Protein AF-A0A965V990-F1 (afdb_monomer_lite)

Sequence (200 aa):
MGSNRKLILIVGLGSALLGVVATLVFQDGSQKTNQAKSLQRKNDSWAPPKPMWVKTPDSTANKQEVASGERRSERDVGNSPKPTLENPPAVTQVRDETAQNPHTTAQALLAFAEEMSIQMQGAFSDRETRYTVSRQLIACARDGQAKGSAQAARALCLFNLERLKERFPDELSPSYQSLLAELPEDLIFVAGVTKPNVEK

Radius of gyration: 29.29 Å; chains: 1; bounding box: 74×86×50 Å

Secondary structure (DSSP, 8-state):
----------------------------------------------PPPP-----PPP---------------------PPPP-SSSPPPHHHHHHHHHH-TTS--HHHHHHHHHHHHHHHHHHH-HHHHHHHHHHHHHHHH-TT--THHHHHHHHHHHHHHHHHHHSHHHHHHHHHHHHHHS-HHHHHHTTPPPP----

Structure (mmCIF, N/CA/C/O backbone):
data_AF-A0A965V990-F1
#
_entry.id   AF-A0A965V990-F1
#
loop_
_atom_site.group_PDB
_atom_site.id
_atom_site.type_symbol
_atom_site.label_atom_id
_atom_site.label_alt_id
_atom_site.label_comp_id
_atom_site.label_asym_id
_atom_site.label_entity_id
_atom_site.label_seq_id
_atom_site.pdbx_PDB_ins_code
_atom_site.Cartn_x
_atom_site.Cartn_y
_atom_site.Cartn_z
_atom_site.occupancy
_atom_site.B_iso_or_equiv
_atom_site.auth_seq_id
_atom_site.auth_comp_id
_atom_site.auth_asym_id
_atom_site.auth_atom_id
_atom_site.pdbx_PDB_model_num
ATOM 1 N N . MET A 1 1 ? 1.551 -51.544 1.544 1.00 40.75 1 MET A N 1
ATOM 2 C CA . MET A 1 1 ? 2.814 -51.480 0.769 1.00 40.75 1 MET A CA 1
ATOM 3 C C . MET A 1 1 ? 3.134 -50.011 0.523 1.00 40.75 1 MET A C 1
ATOM 5 O O . MET A 1 1 ? 2.267 -49.343 -0.003 1.00 40.75 1 MET A O 1
ATOM 9 N N . GLY A 1 2 ? 4.241 -49.380 0.903 1.00 48.22 2 GLY A N 1
ATOM 10 C CA . GLY A 1 2 ? 5.320 -49.651 1.851 1.00 48.22 2 GLY A CA 1
ATOM 11 C C . GLY A 1 2 ? 5.793 -48.274 2.360 1.00 48.22 2 GLY A C 1
ATOM 12 O O . GLY A 1 2 ? 5.903 -47.334 1.576 1.00 48.22 2 GLY A O 1
ATOM 13 N N . SER A 1 3 ? 5.962 -48.117 3.675 1.00 47.16 3 SER A N 1
ATOM 14 C CA . SER A 1 3 ? 6.250 -46.826 4.317 1.00 47.16 3 SER A CA 1
ATOM 15 C C . SER A 1 3 ? 7.760 -46.619 4.433 1.00 47.16 3 SER A C 1
ATOM 17 O O . SER A 1 3 ? 8.401 -47.227 5.286 1.00 47.16 3 SER A O 1
ATOM 19 N N . ASN A 1 4 ? 8.320 -45.729 3.615 1.00 51.72 4 ASN A N 1
ATOM 20 C CA . ASN A 1 4 ? 9.716 -45.302 3.714 1.00 51.72 4 ASN A CA 1
ATOM 21 C C . ASN A 1 4 ? 9.902 -44.375 4.924 1.00 51.72 4 ASN A C 1
ATOM 23 O O . ASN A 1 4 ? 9.627 -43.179 4.853 1.00 51.72 4 ASN A O 1
ATOM 27 N N . ARG A 1 5 ? 10.360 -44.927 6.051 1.00 61.81 5 ARG A N 1
ATOM 28 C CA . ARG A 1 5 ? 10.791 -44.151 7.221 1.00 61.81 5 ARG A CA 1
ATOM 29 C C . ARG A 1 5 ? 12.283 -43.854 7.080 1.00 61.81 5 ARG A C 1
ATOM 31 O O . ARG A 1 5 ? 13.095 -44.773 7.085 1.00 61.81 5 ARG A O 1
ATOM 38 N N . LYS A 1 6 ? 12.642 -42.577 6.926 1.00 60.28 6 LYS A N 1
ATOM 39 C CA . LYS A 1 6 ? 14.040 -42.124 6.946 1.00 60.28 6 LYS A CA 1
ATOM 40 C C . LYS A 1 6 ? 14.519 -42.050 8.397 1.00 60.28 6 LYS A C 1
ATOM 42 O O . LYS A 1 6 ? 13.977 -41.284 9.186 1.00 60.28 6 LYS A O 1
ATOM 47 N N . LEU A 1 7 ? 15.521 -42.861 8.722 1.00 56.50 7 LEU A N 1
ATOM 48 C CA . LEU A 1 7 ? 16.277 -42.815 9.970 1.00 56.50 7 LEU A CA 1
ATOM 49 C C . LEU A 1 7 ? 17.410 -41.792 9.783 1.00 56.50 7 LEU A C 1
ATOM 51 O O . LEU A 1 7 ? 18.239 -41.968 8.892 1.00 56.50 7 LEU A O 1
ATOM 55 N N . ILE A 1 8 ? 17.439 -40.717 10.570 1.00 59.88 8 ILE A N 1
ATOM 56 C CA . ILE A 1 8 ? 18.576 -39.784 10.602 1.00 59.88 8 ILE A CA 1
ATOM 57 C C . ILE A 1 8 ? 19.394 -40.123 11.847 1.00 59.88 8 ILE A C 1
ATOM 59 O O . ILE A 1 8 ? 18.906 -40.007 12.968 1.00 59.88 8 ILE A O 1
ATOM 63 N N . LEU A 1 9 ? 20.622 -40.588 11.628 1.00 51.69 9 LEU A N 1
ATOM 64 C CA . LEU A 1 9 ? 21.581 -40.976 12.656 1.00 51.69 9 LEU A CA 1
ATOM 65 C C . LEU A 1 9 ? 22.576 -39.819 12.803 1.00 51.69 9 LEU A C 1
ATOM 67 O O . LEU A 1 9 ? 23.387 -39.582 11.911 1.00 51.69 9 LEU A O 1
ATOM 71 N N . ILE A 1 10 ? 22.477 -39.058 13.893 1.00 58.34 10 ILE A N 1
ATOM 72 C CA . ILE A 1 10 ? 23.446 -38.006 14.217 1.00 58.34 10 ILE A CA 1
ATOM 73 C C . ILE A 1 10 ? 24.518 -38.644 15.101 1.00 58.34 10 ILE A C 1
ATOM 75 O O . ILE A 1 10 ? 24.279 -38.916 16.275 1.00 58.34 10 ILE A O 1
ATOM 79 N N . VAL A 1 11 ? 25.690 -38.915 14.525 1.00 54.44 11 VAL A N 1
ATOM 80 C CA . VAL A 1 11 ? 26.888 -39.325 15.269 1.00 54.44 11 VAL A CA 1
ATOM 81 C C . VAL A 1 11 ? 27.681 -38.066 15.598 1.00 54.44 11 VAL A C 1
ATOM 83 O O . VAL A 1 11 ? 28.221 -37.413 14.708 1.00 54.44 11 VAL A O 1
ATOM 86 N N . GLY A 1 12 ? 27.718 -37.714 16.881 1.00 45.56 12 GLY A N 1
ATOM 87 C CA . GLY A 1 12 ? 28.602 -36.680 17.406 1.00 45.56 12 GLY A CA 1
ATOM 88 C C . GLY A 1 12 ? 30.021 -37.214 17.612 1.00 45.56 12 GLY A C 1
ATOM 89 O O . GLY A 1 12 ? 30.208 -38.319 18.116 1.00 45.56 12 GLY A O 1
ATOM 90 N N . LEU A 1 13 ? 31.016 -36.403 17.258 1.00 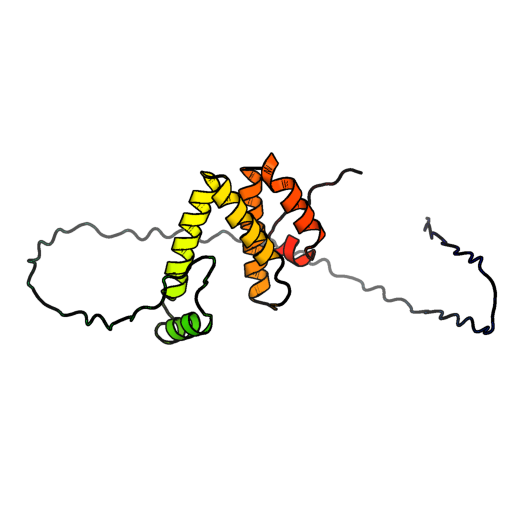46.88 13 LEU A N 1
ATOM 91 C CA . LEU A 1 13 ? 32.431 -36.585 17.590 1.00 46.88 13 LEU A CA 1
ATOM 92 C C . LEU A 1 13 ? 32.935 -35.258 18.168 1.00 46.88 13 LEU A C 1
ATOM 94 O O . LEU A 1 13 ? 32.988 -34.264 17.450 1.00 46.88 13 LEU A O 1
ATOM 98 N N . GLY A 1 14 ? 33.268 -35.227 19.463 1.00 37.66 14 GLY A N 1
ATOM 99 C CA . GLY A 1 14 ? 33.798 -34.014 20.099 1.00 37.66 14 GLY A CA 1
ATOM 100 C C . GLY A 1 14 ? 33.781 -33.999 21.629 1.00 37.66 14 GLY A C 1
ATOM 101 O O . GLY A 1 14 ? 33.107 -33.172 22.220 1.00 37.66 14 GLY A O 1
ATOM 102 N N . SER A 1 15 ? 34.492 -34.952 22.229 1.00 44.88 15 SER A N 1
ATOM 103 C CA . SER A 1 15 ? 35.153 -34.990 23.546 1.00 44.88 15 SER A CA 1
ATOM 104 C C . SER A 1 15 ? 34.723 -34.105 24.739 1.00 44.88 15 SER A C 1
ATOM 106 O O . SER A 1 15 ? 34.860 -32.889 24.731 1.00 44.88 15 SER A O 1
ATOM 108 N N . ALA A 1 16 ? 34.504 -34.835 25.845 1.00 49.66 16 ALA A N 1
ATOM 109 C CA . ALA A 1 16 ? 34.893 -34.543 27.234 1.00 49.66 16 ALA A CA 1
ATOM 110 C C . ALA A 1 16 ? 34.020 -33.593 28.077 1.00 49.66 16 ALA A C 1
ATOM 112 O O . ALA A 1 16 ? 34.316 -32.413 28.207 1.00 49.66 16 ALA A O 1
ATOM 113 N N . LEU A 1 17 ? 33.029 -34.165 28.776 1.00 47.69 17 LEU A N 1
ATOM 114 C CA . LEU A 1 17 ? 32.991 -34.326 30.248 1.00 47.69 17 LEU A CA 1
ATOM 115 C C . LEU A 1 17 ? 31.542 -34.536 30.726 1.00 47.69 17 LEU A C 1
ATOM 117 O O . LEU A 1 17 ? 30.690 -33.688 30.513 1.00 47.69 17 LEU A O 1
ATOM 121 N N . LEU A 1 18 ? 31.334 -35.654 31.434 1.00 48.97 18 LEU A N 1
ATOM 122 C CA . LEU A 1 18 ? 30.321 -35.884 32.479 1.00 48.97 18 LEU A CA 1
ATOM 123 C C . LEU A 1 18 ? 28.830 -35.694 32.124 1.00 48.97 18 LEU A C 1
ATOM 125 O O . LEU A 1 18 ? 28.333 -34.584 31.995 1.00 48.97 18 LEU A O 1
ATOM 129 N N . GLY A 1 19 ? 28.082 -36.804 32.160 1.00 41.38 19 GLY A N 1
ATOM 130 C CA . GLY A 1 19 ? 26.630 -36.778 32.383 1.00 41.38 19 GLY A CA 1
ATOM 131 C C . GLY A 1 19 ? 25.826 -37.651 31.427 1.00 41.38 19 GLY A C 1
ATOM 132 O O . GLY A 1 19 ? 25.241 -37.165 30.467 1.00 41.38 19 GLY A O 1
ATOM 133 N N . VAL A 1 20 ? 25.764 -38.951 31.713 1.00 49.22 20 VAL A N 1
ATOM 134 C CA . VAL A 1 20 ? 24.811 -39.884 31.100 1.00 49.22 20 VAL A CA 1
ATOM 135 C C . VAL A 1 20 ? 23.428 -39.644 31.706 1.00 49.22 20 VAL A C 1
ATOM 137 O O . VAL A 1 20 ? 23.249 -39.964 32.873 1.00 49.22 20 VAL A O 1
ATOM 140 N N . VAL A 1 21 ? 22.454 -39.174 30.917 1.00 48.66 21 VAL A N 1
ATOM 141 C CA . VAL A 1 21 ? 21.034 -39.572 31.022 1.00 48.66 21 VAL A CA 1
ATOM 142 C C . VAL A 1 21 ? 20.411 -39.482 29.625 1.00 48.66 21 VAL A C 1
ATOM 144 O O . VAL A 1 21 ? 20.118 -38.399 29.127 1.00 48.66 21 VAL A O 1
ATOM 147 N N . ALA A 1 22 ? 20.219 -40.630 28.978 1.00 48.88 22 ALA A N 1
ATOM 148 C CA . ALA A 1 22 ? 19.403 -40.747 27.776 1.00 48.88 22 ALA A CA 1
ATOM 149 C C . ALA A 1 22 ? 17.964 -41.069 28.199 1.00 48.88 22 ALA A C 1
ATOM 151 O O . ALA A 1 22 ? 17.665 -42.201 28.576 1.00 48.88 22 ALA A O 1
ATOM 152 N N . THR A 1 23 ? 17.071 -40.083 28.160 1.00 51.31 23 THR A N 1
ATOM 153 C CA . THR A 1 23 ? 15.637 -40.296 28.396 1.00 51.31 23 THR A CA 1
ATOM 154 C C . THR A 1 23 ? 14.954 -40.569 27.059 1.00 51.31 23 THR A C 1
ATOM 156 O O . THR A 1 23 ? 14.721 -39.664 26.261 1.00 51.31 23 THR A O 1
ATOM 159 N N . LEU A 1 24 ? 14.649 -41.840 26.797 1.00 46.50 24 LEU A N 1
ATOM 160 C CA . LEU A 1 24 ? 13.766 -42.253 25.708 1.00 46.50 24 LEU A CA 1
ATOM 161 C C . LEU A 1 24 ? 12.328 -41.885 26.089 1.00 46.50 24 LEU A C 1
ATOM 163 O O . LEU A 1 24 ? 11.746 -42.512 26.971 1.00 46.50 24 LEU A O 1
ATOM 167 N N . VAL A 1 25 ? 11.741 -40.892 25.423 1.00 53.00 25 VAL A N 1
ATOM 168 C CA . VAL A 1 25 ? 10.293 -40.659 25.488 1.00 53.00 25 VAL A CA 1
ATOM 169 C C . VAL A 1 25 ? 9.660 -41.330 24.274 1.00 53.00 25 VAL A C 1
ATOM 171 O O . VAL A 1 25 ? 9.654 -40.796 23.168 1.00 53.00 25 VAL A O 1
ATOM 174 N N . PHE A 1 26 ? 9.160 -42.544 24.496 1.00 42.38 26 PHE A N 1
ATOM 175 C CA . PHE A 1 26 ? 8.189 -43.197 23.626 1.00 42.38 26 PHE A CA 1
ATOM 176 C C . PHE A 1 26 ? 6.839 -42.512 23.831 1.00 42.38 26 PHE A C 1
ATOM 178 O O . PHE A 1 26 ? 6.278 -42.576 24.924 1.00 42.38 26 PHE A O 1
ATOM 185 N N . GLN A 1 27 ? 6.309 -41.873 22.791 1.00 44.91 27 GLN A N 1
ATOM 186 C CA . GLN A 1 27 ? 4.916 -41.442 22.781 1.00 44.91 27 GLN A CA 1
ATOM 187 C C . GLN A 1 27 ? 4.117 -42.423 21.920 1.00 44.91 27 GLN A C 1
ATOM 189 O O . GLN A 1 27 ? 4.074 -42.329 20.694 1.00 44.91 27 GLN A O 1
ATOM 194 N N . ASP A 1 28 ? 3.564 -43.419 22.608 1.00 44.50 28 ASP A N 1
ATOM 195 C CA . ASP A 1 28 ? 2.490 -44.288 22.137 1.00 44.50 28 ASP A CA 1
ATOM 196 C C . ASP A 1 28 ? 1.153 -43.530 22.262 1.00 44.50 28 ASP A C 1
ATOM 198 O O . ASP A 1 28 ? 0.967 -42.718 23.172 1.00 44.50 28 ASP A O 1
ATOM 202 N N . GLY A 1 29 ? 0.228 -43.746 21.332 1.00 40.16 29 GLY A N 1
ATOM 203 C CA . GLY A 1 29 ? -1.003 -42.963 21.210 1.00 40.16 29 GLY A CA 1
ATOM 204 C C . GLY A 1 29 ? -1.559 -43.055 19.792 1.00 40.16 29 GLY A C 1
ATOM 205 O O . GLY A 1 29 ? -1.365 -42.160 18.980 1.00 40.16 29 GLY A O 1
ATOM 206 N N . SER A 1 30 ? -2.039 -44.224 19.379 1.00 47.56 30 SER A N 1
ATOM 207 C CA . SER A 1 30 ? -3.401 -44.714 19.625 1.00 47.56 30 SER A CA 1
ATOM 208 C C . SER A 1 30 ? -4.441 -44.096 18.683 1.00 47.56 30 SER A C 1
ATOM 210 O O . SER A 1 30 ? -4.610 -42.886 18.556 1.00 47.56 30 SER A O 1
ATOM 212 N N . GLN A 1 31 ? -5.110 -45.015 17.994 1.00 47.88 31 GLN A N 1
ATOM 213 C CA . GLN A 1 31 ? -6.159 -44.855 17.000 1.00 47.88 31 GLN A CA 1
ATOM 214 C C . GLN A 1 31 ? -7.249 -43.847 17.379 1.00 47.88 31 GLN A C 1
ATOM 216 O O . GLN A 1 31 ? -7.786 -43.929 18.478 1.00 47.88 31 GLN A O 1
ATOM 221 N N . LYS A 1 32 ? -7.725 -43.077 16.387 1.00 46.97 32 LYS A N 1
ATOM 222 C CA . LYS A 1 32 ? -9.166 -42.936 16.094 1.00 46.97 32 LYS A CA 1
ATOM 223 C C . LYS A 1 32 ? -9.388 -42.784 14.589 1.00 46.97 32 LYS A C 1
ATOM 225 O O . LYS A 1 32 ? -9.188 -41.720 14.011 1.00 46.97 32 LYS A O 1
ATOM 230 N N . THR A 1 33 ? -9.829 -43.867 13.959 1.00 57.25 33 THR A N 1
ATOM 231 C CA . THR A 1 33 ? -10.537 -43.836 12.679 1.00 57.25 33 THR A CA 1
ATOM 232 C C . THR A 1 33 ? -11.897 -43.183 12.904 1.00 57.25 33 THR A C 1
ATOM 234 O O . THR A 1 33 ? -12.770 -43.795 13.517 1.00 57.25 33 THR A O 1
ATOM 237 N N . ASN A 1 34 ? -12.093 -41.961 12.412 1.00 52.28 34 ASN A N 1
ATOM 238 C CA . ASN A 1 34 ? -13.428 -41.388 12.293 1.00 52.28 34 ASN A CA 1
ATOM 239 C C . ASN A 1 34 ? -13.924 -41.575 10.863 1.00 52.28 34 ASN A C 1
ATOM 241 O O . ASN A 1 34 ? -13.406 -41.005 9.905 1.00 52.28 34 ASN A O 1
ATOM 245 N N . GLN A 1 35 ? -14.932 -42.434 10.770 1.00 45.59 35 GLN A N 1
ATOM 246 C CA . GLN A 1 35 ? -15.850 -42.542 9.657 1.00 45.59 35 GLN A CA 1
ATOM 247 C C . GLN A 1 35 ? -16.488 -41.192 9.295 1.00 45.59 35 GLN A C 1
ATOM 249 O O . GLN A 1 35 ? -16.766 -40.363 10.155 1.00 45.59 35 GLN A O 1
ATOM 254 N N . ALA A 1 36 ? -16.836 -41.097 8.011 1.00 46.03 36 ALA A N 1
ATOM 255 C CA . ALA A 1 36 ? -18.061 -40.502 7.480 1.00 46.03 36 ALA A CA 1
ATOM 256 C C . ALA A 1 36 ? -18.388 -39.038 7.831 1.00 46.03 36 ALA A C 1
ATOM 258 O O . ALA A 1 36 ? -18.990 -38.735 8.855 1.00 46.03 36 ALA A O 1
ATOM 259 N N . LYS A 1 37 ? -18.267 -38.172 6.820 1.00 49.50 37 LYS A N 1
ATOM 260 C CA . LYS A 1 37 ? -19.461 -37.677 6.113 1.00 49.50 37 LYS A CA 1
ATOM 261 C C . LYS A 1 37 ? -19.054 -36.998 4.810 1.00 49.50 37 LYS A C 1
ATOM 263 O O . LYS A 1 37 ? -18.486 -35.912 4.809 1.00 49.50 37 LYS A O 1
ATOM 268 N N . SER A 1 38 ? -19.389 -37.650 3.700 1.00 50.28 38 SER A N 1
ATOM 269 C CA . SER A 1 38 ? -19.552 -36.986 2.410 1.00 50.28 38 SER A CA 1
ATOM 270 C C . SER A 1 38 ? -20.665 -35.949 2.567 1.00 50.28 38 SER A C 1
ATOM 272 O O . SER A 1 38 ? -21.850 -36.277 2.560 1.00 50.28 38 SER A O 1
ATOM 274 N N . LEU A 1 39 ? -20.284 -34.697 2.804 1.00 51.50 39 LEU A N 1
ATOM 275 C CA . LEU A 1 39 ? -21.157 -33.552 2.603 1.00 51.50 39 LEU A CA 1
ATOM 276 C C . LEU A 1 39 ? -21.075 -33.206 1.118 1.00 51.50 39 LEU A C 1
ATOM 278 O O . LEU A 1 39 ? -20.290 -32.356 0.705 1.00 51.50 39 LEU A O 1
ATOM 282 N N . GLN A 1 40 ? -21.912 -33.864 0.314 1.00 50.91 40 GLN A N 1
ATOM 283 C CA . GLN A 1 40 ? -22.416 -33.259 -0.916 1.00 50.91 40 GLN A CA 1
ATOM 284 C C . GLN A 1 40 ? -23.137 -31.966 -0.515 1.00 50.91 40 GLN A C 1
ATOM 286 O O . GLN A 1 40 ? -24.336 -31.958 -0.234 1.00 50.91 40 GLN A O 1
ATOM 291 N N . ARG A 1 41 ? -22.393 -30.856 -0.448 1.00 45.38 41 ARG A N 1
ATOM 292 C CA . ARG A 1 41 ? -22.991 -29.529 -0.548 1.00 45.38 41 ARG A CA 1
ATOM 293 C C . ARG A 1 41 ? -23.600 -29.459 -1.938 1.00 45.38 41 ARG A C 1
ATOM 295 O O . ARG A 1 41 ? -22.885 -29.462 -2.937 1.00 45.38 41 ARG A O 1
ATOM 302 N N . LYS A 1 42 ? -24.930 -29.434 -1.984 1.00 49.78 42 LYS A N 1
ATOM 303 C CA . LYS A 1 42 ? -25.666 -28.911 -3.126 1.00 49.78 42 LYS A CA 1
ATOM 304 C C . LYS A 1 42 ? -25.043 -27.557 -3.465 1.00 49.78 42 LYS A C 1
ATOM 306 O O . LYS A 1 42 ? -25.015 -26.661 -2.624 1.00 49.78 42 LYS A O 1
ATOM 311 N N . ASN A 1 43 ? -24.481 -27.458 -4.667 1.00 49.06 43 ASN A N 1
ATOM 312 C CA . ASN A 1 43 ? -24.200 -26.188 -5.315 1.00 49.06 43 ASN A CA 1
ATOM 313 C C . ASN A 1 43 ? -25.555 -25.544 -5.609 1.00 49.06 43 ASN A C 1
ATOM 315 O O . ASN A 1 43 ? -26.067 -25.626 -6.724 1.00 49.06 43 ASN A O 1
ATOM 319 N N . ASP A 1 44 ? -26.164 -24.960 -4.582 1.00 50.84 44 ASP A N 1
ATOM 320 C CA . ASP A 1 44 ? -27.259 -24.034 -4.780 1.00 50.84 44 ASP A CA 1
ATOM 321 C C . ASP A 1 44 ? -26.649 -22.803 -5.444 1.00 50.84 44 ASP A C 1
ATOM 323 O O . ASP A 1 44 ? -25.822 -22.086 -4.879 1.00 50.84 44 ASP A O 1
ATOM 327 N N . SER A 1 45 ? -26.993 -22.677 -6.722 1.00 51.31 45 SER A N 1
ATOM 328 C CA . SER A 1 45 ? -26.626 -21.615 -7.641 1.00 51.31 45 SER A CA 1
ATOM 329 C C . SER A 1 45 ? -26.776 -20.251 -6.967 1.00 51.31 45 SER A C 1
ATOM 331 O O . SER A 1 45 ? -27.873 -19.709 -6.849 1.00 51.31 45 SER A O 1
ATOM 333 N N . TRP A 1 46 ? -25.656 -19.685 -6.521 1.00 46.31 46 TRP A N 1
ATOM 334 C CA . TRP A 1 46 ? -25.566 -18.270 -6.192 1.00 46.31 46 TRP A CA 1
ATOM 335 C C . TRP A 1 46 ? -25.524 -17.504 -7.515 1.00 46.31 46 TRP A C 1
ATOM 337 O O . TRP A 1 46 ? -24.465 -17.172 -8.043 1.00 46.31 46 TRP A O 1
ATOM 347 N N . ALA A 1 47 ? -26.699 -17.288 -8.105 1.00 60.88 47 ALA A N 1
ATOM 348 C CA . ALA A 1 47 ? -26.850 -16.277 -9.134 1.00 60.88 47 ALA A CA 1
ATOM 349 C C . ALA A 1 47 ? -26.729 -14.905 -8.447 1.00 60.88 47 ALA A C 1
ATOM 351 O O . ALA A 1 47 ? -27.477 -14.646 -7.498 1.00 60.88 47 ALA A O 1
ATOM 352 N N . PRO A 1 48 ? -25.814 -14.021 -8.877 1.00 61.25 48 PRO A N 1
ATOM 353 C CA . PRO A 1 48 ? -25.795 -12.659 -8.368 1.00 61.25 48 PRO A CA 1
ATOM 354 C C . PRO A 1 48 ? -27.152 -11.997 -8.664 1.00 61.25 48 PRO A C 1
ATOM 356 O O . PRO A 1 48 ? -27.717 -12.217 -9.744 1.00 61.25 48 PRO A O 1
ATOM 359 N N . PRO A 1 49 ? -27.709 -11.208 -7.728 1.00 62.72 49 PRO A N 1
ATOM 360 C CA . PRO A 1 49 ? -28.946 -10.486 -7.977 1.00 62.72 49 PRO A CA 1
ATOM 361 C C . PRO A 1 49 ? -28.769 -9.604 -9.215 1.00 62.72 49 PRO A C 1
ATOM 363 O O . PRO A 1 49 ? -27.796 -8.858 -9.335 1.00 62.72 49 PRO A O 1
ATOM 366 N N . LYS A 1 50 ? -29.706 -9.721 -10.162 1.00 62.47 50 LYS A N 1
ATOM 367 C CA . LYS A 1 50 ? -29.739 -8.879 -11.361 1.00 62.47 50 LYS A CA 1
ATOM 368 C C . LYS A 1 50 ? -29.743 -7.407 -10.924 1.00 62.47 50 LYS A C 1
ATOM 370 O O . LYS A 1 50 ? -30.541 -7.064 -10.048 1.00 62.47 50 LYS A O 1
ATOM 375 N N . PRO A 1 51 ? -28.914 -6.536 -11.524 1.00 55.06 51 PRO A N 1
ATOM 376 C CA . PRO A 1 51 ? -28.975 -5.110 -11.248 1.00 55.06 51 PRO A CA 1
ATOM 377 C C . PRO A 1 51 ? -30.362 -4.603 -11.646 1.00 55.06 51 PRO A C 1
ATOM 379 O O . PRO A 1 51 ? -30.736 -4.614 -12.821 1.00 55.06 51 PRO A O 1
ATOM 382 N N . MET A 1 52 ? -31.152 -4.196 -10.652 1.00 48.44 52 MET A N 1
ATOM 383 C CA . MET A 1 52 ? -32.346 -3.402 -10.894 1.00 48.44 52 MET A CA 1
ATOM 384 C C . MET A 1 52 ? -31.871 -2.023 -11.331 1.00 48.44 52 MET A C 1
ATOM 386 O O . MET A 1 52 ? -31.534 -1.175 -10.509 1.00 48.44 52 MET A O 1
ATOM 390 N N . TRP A 1 53 ? -31.810 -1.817 -12.643 1.00 56.38 53 TRP A N 1
ATOM 391 C CA . TRP A 1 53 ? -31.742 -0.484 -13.216 1.00 56.38 53 TRP A CA 1
ATOM 392 C C . TRP A 1 53 ? -33.013 0.249 -12.796 1.00 56.38 53 TRP A C 1
ATOM 394 O O . TRP A 1 53 ? -34.099 0.004 -13.326 1.00 56.38 53 TRP A O 1
ATOM 404 N N . VAL A 1 54 ? -32.880 1.108 -11.789 1.00 52.97 54 VAL A N 1
ATOM 405 C CA . VAL A 1 54 ? -33.887 2.108 -11.455 1.00 52.97 54 VAL A CA 1
ATOM 406 C C . VAL A 1 54 ? -34.028 2.986 -12.691 1.00 52.97 54 VAL A C 1
ATOM 408 O O . VAL A 1 54 ? -33.099 3.696 -13.071 1.00 52.97 54 VAL A O 1
ATOM 411 N N . LYS A 1 55 ? -35.181 2.888 -13.356 1.00 53.44 55 LYS A N 1
ATOM 412 C CA . LYS A 1 55 ? -35.583 3.842 -14.386 1.00 53.44 55 LYS A CA 1
ATOM 413 C C . LYS A 1 55 ? -35.694 5.203 -13.705 1.00 53.44 55 LYS A C 1
ATOM 415 O O . LYS A 1 55 ? -36.596 5.408 -12.898 1.00 53.44 55 LYS A O 1
ATOM 420 N N . THR A 1 56 ? -34.763 6.102 -13.996 1.00 49.38 56 THR A N 1
ATOM 421 C CA . THR A 1 56 ? -34.915 7.525 -13.693 1.00 49.38 56 THR A CA 1
ATOM 422 C C . THR A 1 56 ? -36.130 8.048 -14.457 1.00 49.38 56 THR A C 1
ATOM 424 O O . THR A 1 56 ? -36.154 7.892 -15.680 1.00 49.38 56 THR A O 1
ATOM 427 N N . PRO A 1 57 ? -37.145 8.621 -13.787 1.00 56.94 57 PRO A N 1
ATOM 428 C CA . PRO A 1 57 ? -38.195 9.348 -14.477 1.00 56.94 57 PRO A CA 1
ATOM 429 C C . PRO A 1 57 ? -37.642 10.642 -15.074 1.00 56.94 57 PRO A C 1
ATOM 431 O O . PRO A 1 57 ? -36.652 11.209 -14.607 1.00 56.94 57 PRO A O 1
ATOM 434 N N . ASP A 1 58 ? -38.299 11.034 -16.154 1.00 44.22 58 ASP A N 1
ATOM 435 C CA . ASP A 1 58 ? -37.848 11.987 -17.144 1.00 44.22 58 ASP A CA 1
ATOM 436 C C . ASP A 1 58 ? -37.543 13.389 -16.618 1.00 44.22 58 ASP A C 1
ATOM 438 O O . ASP A 1 58 ? -38.188 13.945 -15.726 1.00 44.22 58 ASP A O 1
ATOM 442 N N . SER A 1 59 ? -36.556 13.968 -17.295 1.00 49.41 59 SER A N 1
ATOM 443 C CA . SER A 1 59 ? -36.215 15.379 -17.325 1.00 49.41 59 SER A CA 1
ATOM 444 C C . SER A 1 59 ? -37.467 16.250 -17.427 1.00 49.41 59 SER A C 1
ATOM 446 O O . SER A 1 59 ? -38.169 16.239 -18.437 1.00 49.41 59 SER A O 1
ATOM 448 N N . THR A 1 60 ? -37.725 17.054 -16.396 1.00 42.38 60 THR A N 1
ATOM 449 C CA . THR A 1 60 ? -38.543 18.257 -16.551 1.00 42.38 60 THR A CA 1
ATOM 450 C C . THR A 1 60 ? -37.727 19.445 -16.075 1.00 42.38 60 THR A C 1
ATOM 452 O O . THR A 1 60 ? -37.376 19.564 -14.903 1.00 42.38 60 THR A O 1
ATOM 455 N N . ALA A 1 61 ? -37.379 20.296 -17.037 1.00 53.22 61 ALA A N 1
ATOM 456 C CA . ALA A 1 61 ? -36.721 21.566 -16.826 1.00 53.22 61 ALA A CA 1
ATOM 457 C C . ALA A 1 61 ? -37.527 22.408 -15.831 1.00 53.22 61 ALA A C 1
ATOM 459 O O . ALA A 1 61 ? -38.689 22.718 -16.088 1.00 53.22 61 ALA A O 1
ATOM 460 N N . ASN A 1 62 ? -36.899 22.818 -14.730 1.00 46.00 62 ASN A N 1
ATOM 461 C CA . ASN A 1 62 ? -37.415 23.922 -13.941 1.00 46.00 62 ASN A CA 1
ATOM 462 C C . ASN A 1 62 ? -36.300 24.931 -13.676 1.00 46.00 62 ASN A C 1
ATOM 464 O O . ASN A 1 62 ? -35.265 24.641 -13.078 1.00 46.00 62 ASN A O 1
ATOM 468 N N . LYS A 1 63 ? -36.517 26.114 -14.240 1.00 51.66 63 LYS A N 1
ATOM 469 C CA . LYS A 1 63 ? -35.664 27.289 -14.194 1.00 51.66 63 LYS A CA 1
ATOM 470 C C . LYS A 1 63 ? -35.998 28.003 -12.888 1.00 51.66 63 LYS A C 1
ATOM 472 O O . LYS A 1 63 ? -37.022 28.671 -12.821 1.00 51.66 63 LYS A O 1
ATOM 477 N N . GLN A 1 64 ? -35.166 27.842 -11.862 1.00 42.25 64 GLN A N 1
ATOM 478 C CA . GLN A 1 64 ? -35.351 28.528 -10.584 1.00 42.25 64 GLN A CA 1
ATOM 479 C C . GLN A 1 64 ? -34.114 29.359 -10.242 1.00 42.25 64 GLN A C 1
ATOM 481 O O . GLN A 1 64 ? -33.080 28.865 -9.806 1.00 42.25 64 GLN A O 1
ATOM 486 N N . GLU A 1 65 ? -34.246 30.631 -10.614 1.00 41.09 65 GLU A N 1
ATOM 487 C CA . GLU A 1 65 ? -33.869 31.828 -9.866 1.00 41.09 65 GLU A CA 1
ATOM 488 C C . GLU A 1 65 ? -32.906 31.625 -8.686 1.00 41.09 65 GLU A C 1
ATOM 490 O O . GLU A 1 65 ? -33.253 31.108 -7.625 1.00 41.09 65 GLU A O 1
ATOM 495 N N . VAL A 1 66 ? -31.676 32.092 -8.889 1.00 43.06 66 VAL A N 1
ATOM 496 C CA . VAL A 1 66 ? -30.612 32.125 -7.889 1.00 43.06 66 VAL A CA 1
ATOM 497 C C . VAL A 1 66 ? -30.886 33.295 -6.943 1.00 43.06 66 VAL A C 1
ATOM 499 O O . VAL A 1 66 ? -30.417 34.410 -7.161 1.00 43.06 66 VAL A O 1
ATOM 502 N N . ALA A 1 67 ? -31.679 33.047 -5.902 1.00 42.25 67 ALA A N 1
ATOM 503 C CA . ALA A 1 67 ? -31.837 33.959 -4.780 1.00 42.25 67 ALA A CA 1
ATOM 504 C C . ALA A 1 67 ? -30.875 33.563 -3.652 1.00 42.25 67 ALA A C 1
ATOM 506 O O . ALA A 1 67 ? -31.020 32.545 -2.984 1.00 42.25 67 ALA A O 1
ATOM 507 N N . SER A 1 68 ? -29.858 34.407 -3.529 1.00 49.09 68 SER A N 1
ATOM 508 C CA . SER A 1 68 ? -29.027 34.708 -2.369 1.00 49.09 68 SER A CA 1
ATOM 509 C C . SER A 1 68 ? -29.476 34.135 -1.015 1.00 49.09 68 SER A C 1
ATOM 511 O O . SER A 1 68 ? -30.551 34.457 -0.517 1.00 49.09 68 SER A O 1
ATOM 513 N N . GLY A 1 69 ? -28.540 33.443 -0.360 1.00 45.97 69 GLY A N 1
ATOM 514 C CA . GLY A 1 69 ? -28.406 33.481 1.092 1.00 45.97 69 GLY A CA 1
ATOM 515 C C . GLY A 1 69 ? -28.782 32.205 1.828 1.00 45.97 69 GLY A C 1
ATOM 516 O O . GLY A 1 69 ? -29.905 32.074 2.278 1.00 45.97 69 GLY A O 1
ATOM 517 N N . GLU A 1 70 ? -27.784 31.369 2.122 1.00 37.88 70 GLU A N 1
ATOM 518 C CA . GLU A 1 70 ? -27.678 30.802 3.466 1.00 37.88 70 GLU A CA 1
ATOM 519 C C . GLU A 1 70 ? -26.235 30.410 3.786 1.00 37.88 70 GLU A C 1
ATOM 521 O O . GLU A 1 70 ? -25.565 29.654 3.082 1.00 37.88 70 GLU A O 1
ATOM 526 N N . ARG A 1 71 ? -25.750 31.014 4.871 1.00 46.06 71 ARG A N 1
ATOM 527 C CA . ARG A 1 71 ? -24.433 30.838 5.465 1.00 46.06 71 ARG A CA 1
ATOM 528 C C . ARG A 1 71 ? -24.287 29.386 5.915 1.00 46.06 71 ARG A C 1
ATOM 530 O O . ARG A 1 71 ? -24.703 29.038 7.019 1.00 46.06 71 ARG A O 1
ATOM 537 N N . ARG A 1 72 ? -23.643 28.539 5.110 1.00 43.28 72 ARG A N 1
ATOM 538 C CA . ARG A 1 72 ? -22.986 27.358 5.673 1.00 43.28 72 ARG A CA 1
ATOM 539 C C . ARG A 1 72 ? -21.838 27.875 6.516 1.00 43.28 72 ARG A C 1
ATOM 541 O O . ARG A 1 72 ? -20.851 28.373 5.998 1.00 43.28 72 ARG A O 1
ATOM 548 N N . SER A 1 73 ? -22.044 27.812 7.825 1.00 41.94 73 SER A N 1
ATOM 549 C CA . SER A 1 73 ? -21.007 27.951 8.829 1.00 41.94 73 SER A CA 1
ATOM 550 C C . SER A 1 73 ? -19.898 26.956 8.483 1.00 41.94 73 SER A C 1
ATOM 552 O O . SER A 1 73 ? -19.978 25.777 8.824 1.00 41.94 73 SER A O 1
ATOM 554 N N . GLU A 1 74 ? -18.895 27.438 7.750 1.00 46.53 74 GLU A N 1
ATOM 555 C CA . GLU A 1 74 ? -17.530 26.937 7.787 1.00 46.53 74 GLU A CA 1
ATOM 556 C C . GLU A 1 74 ? -17.126 26.993 9.256 1.00 46.53 74 GLU A C 1
ATOM 558 O O . GLU A 1 74 ? -16.649 28.003 9.770 1.00 46.53 74 GLU A O 1
ATOM 563 N N . ARG A 1 75 ? -17.424 25.918 9.990 1.00 44.59 75 ARG A N 1
ATOM 564 C CA . ARG A 1 75 ? -16.632 25.613 11.167 1.00 44.59 75 ARG A CA 1
ATOM 565 C C . ARG A 1 75 ? -15.246 25.366 10.619 1.00 44.59 75 ARG A C 1
ATOM 567 O O . ARG A 1 75 ? -15.017 24.333 10.006 1.00 44.59 75 ARG A O 1
ATOM 574 N N . ASP A 1 76 ? -14.423 26.388 10.763 1.00 43.66 76 ASP A N 1
ATOM 575 C CA . ASP A 1 76 ? -12.986 26.360 10.968 1.00 43.66 76 ASP A CA 1
ATOM 576 C C . ASP A 1 76 ? -12.495 24.938 11.318 1.00 43.66 76 ASP A C 1
ATOM 578 O O . ASP A 1 76 ? -12.380 24.552 12.484 1.00 43.66 76 ASP A O 1
ATOM 582 N N . VAL A 1 77 ? -12.280 24.104 10.292 1.00 54.12 77 VAL A N 1
ATOM 583 C CA . VAL A 1 77 ? -11.520 22.855 10.407 1.00 54.12 77 VAL A CA 1
ATOM 584 C C . VAL A 1 77 ? -10.070 23.307 10.367 1.00 54.12 77 VAL A C 1
ATOM 586 O O . VAL A 1 77 ? -9.401 23.257 9.337 1.00 54.12 77 VAL A O 1
ATOM 589 N N . GLY A 1 78 ? -9.641 23.886 11.485 1.00 45.56 78 GLY A N 1
ATOM 590 C CA . GLY A 1 78 ? -8.338 24.503 11.623 1.00 45.56 78 GLY A CA 1
ATOM 591 C C . GLY A 1 78 ? -7.227 23.517 11.274 1.00 45.56 78 GLY A C 1
ATOM 592 O O . GLY A 1 78 ? -7.128 22.452 11.881 1.00 45.56 78 GLY A O 1
ATOM 593 N N . ASN A 1 79 ? -6.406 23.906 10.295 1.00 50.09 79 ASN A N 1
ATOM 594 C CA . ASN A 1 79 ? -4.980 23.593 10.135 1.00 50.09 79 ASN A CA 1
ATOM 595 C C . ASN A 1 79 ? -4.506 22.161 10.448 1.00 50.09 79 ASN A C 1
ATOM 597 O O . ASN A 1 79 ? -3.352 21.968 10.833 1.00 50.09 79 ASN A O 1
ATOM 601 N N . SER A 1 80 ? -5.341 21.141 10.266 1.00 56.41 80 SER A N 1
ATOM 602 C CA . SER A 1 80 ? -4.863 19.764 10.335 1.00 56.41 80 SER A CA 1
ATOM 603 C C . SER A 1 80 ? -4.090 19.476 9.045 1.00 56.41 80 SER A C 1
ATOM 605 O O . SER A 1 80 ? -4.643 19.699 7.963 1.00 56.41 80 SER A O 1
ATOM 607 N N . PRO A 1 81 ? -2.815 19.047 9.122 1.00 63.44 81 PRO A N 1
ATOM 608 C CA . PRO A 1 81 ? -2.028 18.731 7.936 1.00 63.44 81 PRO A CA 1
ATOM 609 C C . PRO A 1 81 ? -2.804 17.760 7.041 1.00 63.44 81 PRO A C 1
ATOM 611 O O . PRO A 1 81 ? -3.381 16.792 7.546 1.00 63.44 81 PRO A O 1
ATOM 614 N N . LYS A 1 82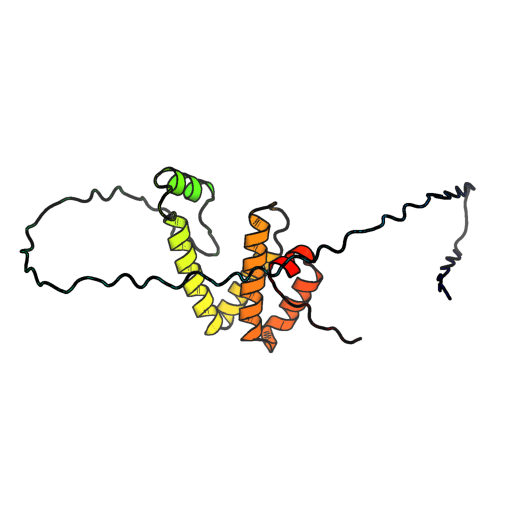 ? -2.836 18.012 5.724 1.00 71.62 82 LYS A N 1
ATOM 615 C CA . LYS A 1 82 ? -3.455 17.075 4.777 1.00 71.62 82 LYS A CA 1
ATOM 616 C C . LYS A 1 82 ? -2.776 15.707 4.959 1.00 71.62 82 LYS A C 1
ATOM 618 O O . LYS A 1 82 ? -1.543 15.676 4.977 1.00 71.62 82 LYS A O 1
ATOM 623 N N . PRO A 1 83 ? -3.532 14.604 5.107 1.00 75.50 83 PRO A N 1
ATOM 624 C CA . PRO A 1 83 ? -2.930 13.292 5.276 1.00 75.50 83 PRO A CA 1
ATOM 625 C C . PRO A 1 83 ? -2.034 12.971 4.083 1.00 75.50 83 PRO A C 1
ATOM 627 O O . PRO A 1 83 ? -2.452 13.137 2.936 1.00 75.50 83 PRO A O 1
ATOM 630 N N . THR A 1 84 ? -0.823 12.496 4.353 1.00 77.75 84 THR A N 1
ATOM 631 C CA . THR A 1 84 ? 0.098 12.000 3.324 1.00 77.75 84 THR A CA 1
ATOM 632 C C . THR A 1 84 ? 0.430 10.539 3.586 1.00 77.75 84 THR A C 1
ATOM 634 O O . THR A 1 84 ? 0.142 10.010 4.657 1.00 77.75 84 THR A O 1
ATOM 637 N N . LEU A 1 85 ? 1.058 9.858 2.626 1.00 68.44 85 LEU A N 1
ATOM 638 C CA . LEU A 1 85 ? 1.557 8.493 2.850 1.00 68.44 85 LEU A CA 1
ATOM 639 C C . LEU A 1 85 ? 2.594 8.415 3.978 1.00 68.44 85 LEU A C 1
ATOM 641 O O . LEU A 1 85 ? 2.674 7.403 4.669 1.00 68.44 85 LEU A O 1
ATOM 645 N N . GLU A 1 86 ? 3.357 9.485 4.186 1.00 74.44 86 GLU A N 1
ATOM 646 C CA . GLU A 1 86 ? 4.331 9.595 5.277 1.00 74.44 86 GLU A CA 1
ATOM 647 C C . GLU A 1 86 ? 3.664 9.948 6.610 1.00 74.44 86 GLU A C 1
ATOM 649 O O . GLU A 1 86 ? 4.126 9.520 7.665 1.00 74.44 86 GLU A O 1
ATOM 654 N N . ASN A 1 87 ? 2.558 10.692 6.552 1.00 78.06 87 ASN A N 1
ATOM 655 C CA . ASN A 1 87 ? 1.777 11.128 7.703 1.00 78.06 87 ASN A CA 1
ATOM 656 C C . ASN A 1 87 ? 0.316 10.677 7.541 1.00 78.06 87 ASN A C 1
ATOM 658 O O . ASN A 1 87 ? -0.545 11.492 7.183 1.00 78.06 87 ASN A O 1
ATOM 662 N N . PRO A 1 88 ? 0.024 9.380 7.760 1.00 79.81 88 PRO A N 1
ATOM 663 C CA . PRO A 1 88 ? -1.335 8.866 7.666 1.00 79.81 88 PRO A CA 1
ATOM 664 C C . PRO A 1 88 ? -2.236 9.509 8.732 1.00 79.81 88 PRO A C 1
ATOM 666 O O . PRO A 1 88 ? -1.747 9.939 9.783 1.00 79.81 88 PRO A O 1
ATOM 669 N N . PRO A 1 89 ? -3.561 9.558 8.503 1.00 85.38 89 PRO A N 1
ATOM 670 C CA . PRO A 1 89 ? -4.474 10.152 9.467 1.00 85.38 89 PRO A CA 1
ATOM 671 C C . PRO A 1 89 ? -4.453 9.364 10.781 1.00 85.38 89 PRO A C 1
ATOM 673 O O . PRO A 1 89 ? -4.408 8.130 10.792 1.00 85.38 89 PRO A O 1
ATOM 676 N N . ALA A 1 90 ? -4.512 10.076 11.907 1.00 87.50 90 ALA A N 1
ATOM 677 C CA . ALA A 1 90 ? -4.522 9.440 13.217 1.00 87.50 90 ALA A CA 1
ATOM 678 C C . ALA A 1 90 ? -5.792 8.593 13.402 1.00 87.50 90 ALA A C 1
ATOM 680 O O . ALA A 1 90 ? -6.902 9.015 13.073 1.00 87.50 90 ALA A O 1
ATOM 681 N N . VAL A 1 91 ? -5.657 7.407 14.005 1.00 86.94 91 VAL A N 1
ATOM 682 C CA . VAL A 1 91 ? -6.804 6.512 14.262 1.00 86.94 91 VAL A CA 1
ATOM 683 C C . VAL A 1 91 ? -7.866 7.192 15.132 1.00 86.94 91 VAL A C 1
ATOM 685 O O . VAL A 1 91 ? -9.057 6.950 14.945 1.00 86.94 91 VAL A O 1
ATOM 688 N N . THR A 1 92 ? -7.453 8.045 16.072 1.00 90.88 92 THR A N 1
ATOM 689 C CA . THR A 1 92 ? -8.360 8.842 16.911 1.00 90.88 92 THR A CA 1
ATOM 690 C C . THR A 1 92 ? -9.207 9.789 16.070 1.00 90.88 92 THR A C 1
ATOM 692 O O . THR A 1 92 ? -10.424 9.753 16.188 1.00 90.88 92 THR A O 1
ATOM 695 N N . GLN A 1 93 ? -8.594 10.520 15.136 1.00 90.44 93 GLN A N 1
ATOM 696 C CA . GLN A 1 93 ? -9.307 11.411 14.222 1.00 90.44 93 GLN A CA 1
ATOM 697 C C . GLN A 1 93 ? -10.349 10.652 13.391 1.00 90.44 93 GLN A C 1
ATOM 699 O O . GLN A 1 93 ? -11.508 11.052 13.331 1.00 90.44 93 GLN A O 1
ATOM 704 N N . VAL A 1 94 ? -9.966 9.517 12.798 1.00 90.88 94 VAL A N 1
ATOM 705 C CA . VAL A 1 94 ? -10.892 8.695 12.002 1.00 90.88 94 VAL A CA 1
ATOM 706 C C . VAL A 1 94 ? -12.065 8.201 12.853 1.00 90.88 94 VAL A C 1
ATOM 708 O O . VAL A 1 94 ? -13.207 8.195 12.390 1.00 90.88 94 VAL A O 1
ATOM 711 N N . ARG A 1 95 ? -11.806 7.791 14.101 1.00 92.00 95 ARG A N 1
ATOM 712 C CA . ARG A 1 95 ? -12.852 7.356 15.036 1.00 92.00 95 ARG A CA 1
ATOM 713 C C . ARG A 1 95 ? -13.794 8.492 15.406 1.00 92.00 95 ARG A C 1
ATOM 715 O O . ARG A 1 95 ? -14.999 8.268 15.393 1.00 92.00 95 ARG A O 1
ATOM 722 N N . ASP A 1 96 ? -13.266 9.676 15.689 1.00 94.69 96 ASP A N 1
ATOM 723 C CA . ASP A 1 96 ? -14.063 10.839 16.073 1.00 94.69 96 ASP A CA 1
ATOM 724 C C . ASP A 1 96 ? -14.951 11.303 14.910 1.00 94.69 96 ASP A C 1
ATOM 726 O O . ASP A 1 96 ? -16.150 11.507 15.095 1.00 94.69 96 ASP A O 1
ATOM 730 N N . GLU A 1 97 ? -14.407 11.373 13.691 1.00 93.12 97 GLU A N 1
A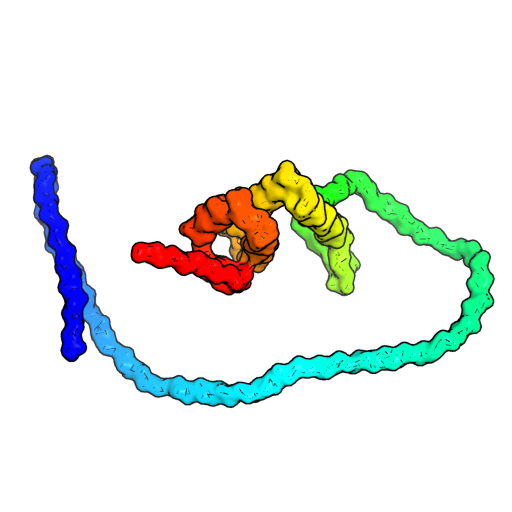TOM 731 C CA . GLU A 1 97 ? -15.175 11.690 12.480 1.00 93.12 97 GLU A CA 1
ATOM 732 C C . GLU A 1 97 ? -16.271 10.645 12.210 1.00 93.12 97 GLU A C 1
ATOM 734 O O . GLU A 1 97 ? -17.417 10.997 11.924 1.00 93.12 97 GLU A O 1
ATOM 739 N N . THR A 1 98 ? -15.951 9.355 12.368 1.00 94.38 98 THR A N 1
ATOM 740 C CA . THR A 1 98 ? -16.927 8.263 12.197 1.00 94.38 98 THR A CA 1
ATOM 741 C C . THR A 1 98 ? -18.010 8.299 13.278 1.00 94.38 98 THR A C 1
ATOM 743 O O . THR A 1 98 ? -19.173 8.034 12.994 1.00 94.38 98 THR A O 1
ATOM 746 N N . ALA A 1 99 ? -17.662 8.639 14.521 1.00 94.94 99 ALA A N 1
ATOM 747 C CA . ALA A 1 99 ? -18.624 8.752 15.614 1.00 94.94 99 ALA A CA 1
ATOM 748 C C . ALA A 1 99 ? -19.583 9.937 15.418 1.00 94.94 99 ALA A C 1
ATOM 750 O O . ALA A 1 99 ? -20.761 9.834 15.755 1.00 94.94 99 ALA A O 1
ATOM 751 N N . GLN A 1 100 ? -19.095 11.043 14.849 1.00 95.31 100 GLN A N 1
ATOM 752 C CA . GLN A 1 100 ? -19.915 12.214 14.532 1.00 95.31 100 GLN A CA 1
ATOM 753 C C . GLN A 1 100 ? -20.888 11.952 13.378 1.00 95.31 100 GLN A C 1
ATOM 755 O O . GLN A 1 100 ? -22.011 12.456 13.408 1.00 95.31 100 GLN A O 1
ATOM 760 N N . ASN A 1 101 ? -20.480 11.176 12.369 1.00 93.75 101 ASN A N 1
ATOM 761 C CA . ASN A 1 101 ? -21.346 10.815 11.250 1.00 93.75 101 ASN A CA 1
ATOM 762 C C . ASN A 1 101 ? -21.105 9.367 10.772 1.00 93.75 101 ASN A C 1
ATOM 764 O O . ASN A 1 101 ? -20.385 9.146 9.795 1.00 93.75 101 ASN A O 1
ATOM 768 N N . PRO A 1 102 ? -21.741 8.365 11.413 1.00 93.69 102 PRO A N 1
ATOM 769 C CA . PRO A 1 102 ? -21.464 6.947 11.160 1.00 93.69 102 PRO A CA 1
ATOM 770 C C . PRO A 1 102 ? -21.983 6.438 9.811 1.00 93.69 102 PRO A C 1
ATOM 772 O O . PRO A 1 102 ? -21.656 5.326 9.402 1.00 93.69 102 PRO A O 1
ATOM 775 N N . HIS A 1 103 ? -22.808 7.226 9.117 1.00 95.12 103 HIS A N 1
ATOM 776 C CA . HIS A 1 103 ? -23.366 6.869 7.811 1.00 95.12 103 HIS A CA 1
ATOM 777 C C . HIS A 1 103 ?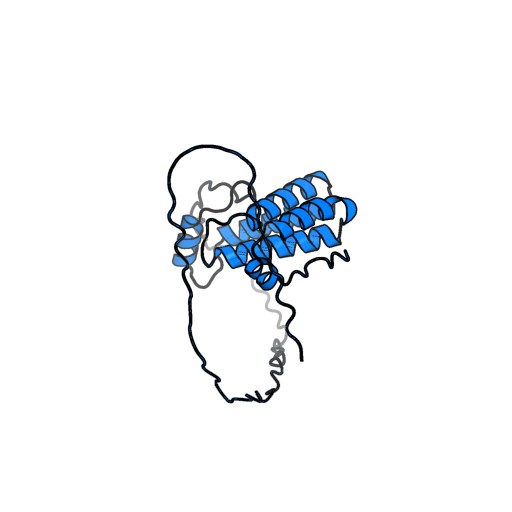 -22.531 7.393 6.639 1.00 95.12 103 HIS A C 1
ATOM 779 O O . HIS A 1 103 ? -22.845 7.103 5.486 1.00 95.12 103 HIS A O 1
ATOM 785 N N . THR A 1 104 ? -21.472 8.153 6.918 1.00 93.06 104 THR A N 1
ATOM 786 C CA . THR A 1 104 ? -20.563 8.694 5.906 1.00 93.06 104 THR A CA 1
ATOM 787 C C . THR A 1 104 ? -19.138 8.243 6.173 1.00 93.06 104 THR A C 1
ATOM 789 O O . THR A 1 104 ? -18.736 8.063 7.319 1.00 93.06 104 THR A O 1
ATOM 792 N N . THR A 1 105 ? -18.349 8.082 5.115 1.00 92.12 105 THR A N 1
ATOM 793 C CA . THR A 1 105 ? -16.914 7.832 5.256 1.00 92.12 105 THR A CA 1
ATOM 794 C C . THR A 1 105 ? -16.233 9.048 5.886 1.00 92.12 105 THR A C 1
ATOM 796 O O . THR A 1 105 ? -16.482 10.177 5.466 1.00 92.12 105 THR A O 1
ATOM 799 N N . ALA A 1 106 ? -15.367 8.812 6.875 1.00 92.44 106 ALA A N 1
ATOM 800 C CA . ALA A 1 106 ? -14.554 9.852 7.501 1.00 92.44 106 ALA A CA 1
ATOM 801 C C . ALA A 1 106 ? -13.752 10.634 6.443 1.00 92.44 106 ALA A C 1
ATOM 803 O O . ALA A 1 106 ? -13.139 10.039 5.550 1.00 92.44 106 ALA A O 1
ATOM 804 N N . GLN A 1 107 ? -13.740 11.961 6.549 1.00 91.56 107 GLN A N 1
ATOM 805 C CA . GLN A 1 107 ? -13.079 12.837 5.580 1.00 91.56 107 GLN A CA 1
ATOM 806 C C . GLN A 1 107 ? -11.566 12.622 5.567 1.00 91.56 107 GLN A C 1
ATOM 808 O O . GLN A 1 107 ? -10.956 12.614 4.499 1.00 91.56 107 GLN A O 1
ATOM 813 N N . ALA A 1 108 ? -10.966 12.348 6.726 1.00 88.12 108 ALA A N 1
ATOM 814 C CA . ALA A 1 108 ? -9.553 12.008 6.828 1.00 88.12 108 ALA A CA 1
ATOM 815 C C . ALA A 1 108 ? -9.191 10.756 6.009 1.00 88.12 108 ALA A C 1
ATOM 817 O O . ALA A 1 108 ? -8.129 10.705 5.388 1.00 88.12 108 ALA A O 1
ATOM 818 N N . LEU A 1 109 ? -10.087 9.761 5.952 1.00 88.19 109 LEU A N 1
ATOM 819 C CA . LEU A 1 109 ? -9.887 8.566 5.126 1.00 88.19 109 LEU A CA 1
ATOM 820 C C . LEU A 1 109 ? -10.035 8.869 3.635 1.00 88.19 109 LEU A C 1
ATOM 822 O O . LEU A 1 109 ? -9.259 8.344 2.841 1.00 88.19 109 LEU A O 1
ATOM 826 N N . LEU A 1 110 ? -11.003 9.707 3.252 1.00 89.38 110 LEU A N 1
ATOM 827 C CA . LEU A 1 110 ? -11.192 10.110 1.856 1.00 89.38 110 LEU A CA 1
ATOM 828 C C . LEU A 1 110 ? -9.981 10.889 1.333 1.00 89.38 110 LEU A C 1
ATOM 830 O O . LEU A 1 110 ? -9.454 10.550 0.276 1.00 89.38 110 LEU A O 1
ATOM 834 N N . ALA A 1 111 ? -9.492 11.866 2.101 1.00 88.31 111 ALA A N 1
ATOM 835 C CA . ALA A 1 111 ? -8.311 12.648 1.745 1.00 88.31 111 ALA A CA 1
ATOM 836 C C . ALA A 1 111 ? -7.052 11.773 1.631 1.00 88.31 111 ALA A C 1
ATOM 838 O O . ALA A 1 111 ? -6.266 11.928 0.698 1.00 88.31 111 ALA A O 1
ATOM 839 N N . PHE A 1 112 ? -6.880 10.816 2.547 1.00 87.19 112 PHE A N 1
ATOM 840 C CA . PHE A 1 112 ? -5.776 9.862 2.479 1.00 87.19 112 PHE A CA 1
ATOM 841 C C . PHE A 1 112 ? -5.880 8.936 1.258 1.00 87.19 112 PHE A C 1
ATOM 843 O O . PHE A 1 112 ? -4.887 8.692 0.575 1.00 87.19 112 PHE A O 1
ATOM 850 N N . ALA A 1 113 ? -7.079 8.437 0.945 1.00 87.62 113 ALA A N 1
ATOM 851 C CA . ALA A 1 113 ? -7.303 7.585 -0.220 1.00 87.62 113 ALA A CA 1
ATOM 852 C C . ALA A 1 113 ? -7.045 8.328 -1.543 1.00 87.62 113 ALA A C 1
ATOM 854 O O . ALA A 1 113 ? -6.458 7.750 -2.460 1.00 87.62 113 ALA A O 1
ATOM 855 N N . GLU A 1 114 ? -7.438 9.601 -1.633 1.00 89.50 114 GLU A N 1
ATOM 856 C CA . GLU A 1 114 ? -7.134 10.464 -2.777 1.00 89.50 114 GLU A CA 1
ATOM 857 C C . GLU A 1 114 ? -5.618 10.608 -2.967 1.00 89.50 114 GLU A C 1
ATOM 859 O O . GLU A 1 114 ? -5.115 10.338 -4.059 1.00 89.50 114 GLU A O 1
ATOM 864 N N . GLU A 1 115 ? -4.882 10.937 -1.903 1.00 88.88 115 GLU A N 1
ATOM 865 C CA . GLU A 1 115 ? -3.422 11.069 -1.955 1.00 88.88 115 GLU A CA 1
ATOM 866 C C . GLU A 1 115 ? -2.749 9.759 -2.384 1.00 88.88 115 GLU A C 1
ATOM 868 O O . GLU A 1 115 ? -1.922 9.751 -3.296 1.00 88.88 115 GLU A O 1
ATOM 873 N N . MET A 1 116 ? -3.155 8.620 -1.812 1.00 84.69 116 MET A N 1
ATOM 874 C CA . MET A 1 116 ? -2.638 7.321 -2.252 1.00 84.69 116 MET A CA 1
ATOM 875 C C . MET A 1 116 ? -2.906 7.063 -3.737 1.00 84.69 116 MET A C 1
ATOM 877 O O . MET A 1 116 ? -2.060 6.486 -4.420 1.00 84.69 116 MET A O 1
ATOM 881 N N . SER A 1 117 ? -4.068 7.476 -4.251 1.00 87.88 117 SER A N 1
ATOM 882 C CA . SER A 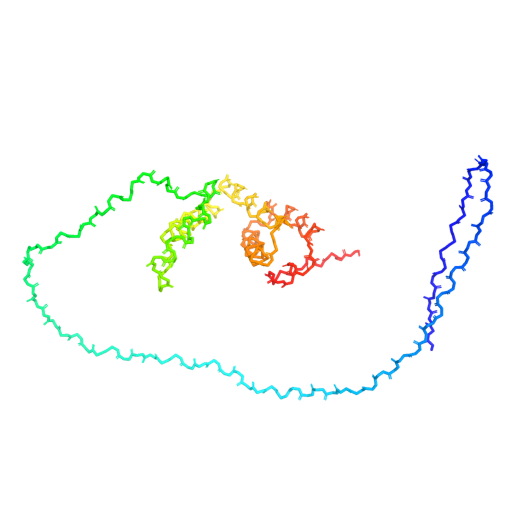1 117 ? -4.407 7.290 -5.663 1.00 87.88 117 SER A CA 1
ATOM 883 C C . SER A 1 117 ? -3.470 8.078 -6.585 1.00 87.88 117 SER A C 1
ATOM 885 O O . SER A 1 117 ? -3.032 7.540 -7.604 1.00 87.88 117 SER A O 1
ATOM 887 N N . ILE A 1 118 ? -3.101 9.304 -6.198 1.00 89.31 118 ILE A N 1
ATOM 888 C CA . ILE A 1 118 ? -2.160 10.157 -6.932 1.00 89.31 118 ILE A CA 1
ATOM 889 C C . ILE A 1 118 ? -0.773 9.515 -6.927 1.00 89.31 118 ILE A C 1
ATOM 891 O O . ILE A 1 118 ? -0.154 9.369 -7.980 1.00 89.31 118 ILE A O 1
ATOM 895 N N . GLN A 1 119 ? -0.313 9.046 -5.767 1.00 88.94 119 GLN A N 1
ATOM 896 C CA . GLN A 1 119 ? 0.992 8.397 -5.635 1.00 88.94 119 GLN A CA 1
ATOM 897 C C . GLN A 1 119 ? 1.067 7.083 -6.425 1.00 88.94 119 GLN A C 1
ATOM 899 O O . GLN A 1 119 ? 2.077 6.813 -7.074 1.00 88.94 119 GLN A O 1
ATOM 904 N N . MET A 1 120 ? -0.007 6.282 -6.454 1.00 87.06 120 MET A N 1
ATOM 905 C CA . MET A 1 120 ? -0.050 5.081 -7.301 1.00 87.06 120 MET A CA 1
ATOM 906 C C . MET A 1 120 ? 0.024 5.435 -8.787 1.00 87.06 120 MET A C 1
ATOM 908 O O . MET A 1 120 ? 0.757 4.785 -9.529 1.00 87.06 120 MET A O 1
ATOM 912 N N . GLN A 1 121 ? -0.697 6.466 -9.236 1.00 89.88 121 GLN A N 1
ATOM 913 C CA . GLN A 1 121 ? -0.607 6.941 -10.622 1.00 89.88 121 GLN A CA 1
ATOM 914 C C . GLN A 1 121 ? 0.811 7.427 -10.956 1.00 89.88 121 GLN A C 1
ATOM 916 O O . GLN A 1 121 ? 1.352 7.084 -12.012 1.00 89.88 121 GLN A O 1
ATOM 921 N N . GLY A 1 122 ? 1.440 8.148 -10.026 1.00 90.06 122 GLY A N 1
ATOM 922 C CA . GLY A 1 122 ? 2.837 8.562 -10.114 1.00 90.06 122 GLY A CA 1
ATOM 923 C C . GLY A 1 122 ? 3.786 7.371 -10.242 1.00 90.06 122 GLY A C 1
ATOM 924 O O . GLY A 1 122 ? 4.614 7.349 -11.147 1.00 90.06 122 GLY A O 1
ATOM 925 N N . ALA A 1 123 ? 3.603 6.319 -9.442 1.00 92.12 123 ALA A N 1
ATOM 926 C CA . ALA A 1 123 ? 4.413 5.098 -9.495 1.00 92.12 123 ALA A CA 1
ATOM 927 C C . ALA A 1 123 ? 4.353 4.359 -10.847 1.00 92.12 123 ALA A C 1
ATOM 929 O O . ALA A 1 123 ? 5.292 3.643 -11.216 1.00 92.12 123 ALA A O 1
ATOM 930 N N . PHE A 1 124 ? 3.274 4.527 -11.616 1.00 90.50 124 PHE A N 1
ATOM 931 C CA . PHE A 1 124 ? 3.187 3.980 -12.972 1.00 90.50 124 PHE A CA 1
ATOM 932 C C . PHE A 1 124 ? 3.959 4.792 -14.014 1.00 90.50 124 PHE A C 1
ATOM 934 O O . PHE A 1 124 ? 4.307 4.251 -15.063 1.00 90.50 124 PHE A O 1
ATOM 941 N N . SER A 1 125 ? 4.242 6.061 -13.742 1.00 91.50 125 SER A N 1
ATOM 942 C CA . SER A 1 125 ? 4.840 6.978 -14.718 1.00 91.50 125 SER A CA 1
ATOM 943 C C . SER A 1 125 ? 6.298 7.292 -14.399 1.00 91.50 125 SER A C 1
ATOM 945 O O . SER A 1 125 ? 7.121 7.405 -15.303 1.00 91.50 125 SER A O 1
ATOM 947 N N . ASP A 1 126 ? 6.624 7.378 -13.114 1.00 95.12 126 ASP A N 1
ATOM 948 C CA . ASP A 1 126 ? 7.921 7.785 -12.603 1.00 95.12 126 ASP A CA 1
ATOM 949 C C . ASP A 1 126 ? 8.573 6.670 -11.777 1.00 95.12 126 ASP A C 1
ATOM 951 O O . ASP A 1 126 ? 7.941 5.994 -10.960 1.00 95.12 126 ASP A O 1
ATOM 955 N N . ARG A 1 127 ? 9.871 6.470 -12.007 1.00 93.56 127 ARG A N 1
ATOM 956 C CA . ARG A 1 127 ? 10.639 5.387 -11.392 1.00 93.56 127 ARG A CA 1
ATOM 957 C C . ARG A 1 127 ? 10.921 5.656 -9.916 1.00 93.56 127 ARG A C 1
ATOM 959 O O . ARG A 1 127 ? 10.878 4.720 -9.121 1.00 93.56 127 ARG A O 1
ATOM 966 N N . GLU A 1 128 ? 11.200 6.899 -9.538 1.00 93.88 128 GLU A N 1
ATOM 967 C CA . GLU A 1 128 ? 11.501 7.253 -8.147 1.00 93.88 128 GLU A CA 1
ATOM 968 C C . GLU A 1 128 ? 10.263 7.068 -7.261 1.00 93.88 128 GLU A C 1
ATOM 970 O O . GLU A 1 128 ? 10.307 6.349 -6.259 1.00 93.88 128 GLU A O 1
ATOM 975 N N . THR A 1 129 ? 9.125 7.599 -7.707 1.00 91.50 129 THR A N 1
ATOM 976 C CA . THR A 1 129 ? 7.821 7.446 -7.053 1.00 91.50 129 THR A CA 1
ATOM 977 C C . THR A 1 129 ? 7.459 5.974 -6.903 1.00 91.50 129 THR A C 1
ATOM 979 O O . THR A 1 129 ? 7.009 5.540 -5.843 1.00 91.50 129 THR A O 1
ATOM 982 N N . ARG A 1 130 ? 7.730 5.163 -7.932 1.00 94.69 130 ARG A N 1
ATOM 983 C CA . ARG A 1 130 ? 7.528 3.712 -7.881 1.00 94.69 130 ARG A CA 1
ATOM 984 C C . ARG A 1 130 ? 8.341 3.042 -6.790 1.00 94.69 130 ARG A C 1
ATOM 986 O O . ARG A 1 130 ? 7.802 2.206 -6.063 1.00 94.69 130 ARG A O 1
ATOM 993 N N . TYR A 1 131 ? 9.620 3.385 -6.663 1.00 93.69 131 TYR A N 1
ATOM 994 C CA . TYR A 1 131 ? 10.457 2.832 -5.604 1.00 93.69 131 TYR A CA 1
ATOM 995 C C . TYR A 1 131 ? 9.939 3.233 -4.227 1.00 93.69 131 TYR A C 1
ATOM 997 O O . TYR A 1 131 ? 9.786 2.360 -3.372 1.00 93.69 131 TYR A O 1
ATOM 1005 N N . THR A 1 132 ? 9.597 4.504 -4.025 1.00 91.88 132 THR A N 1
ATOM 1006 C CA . THR A 1 132 ? 9.030 4.998 -2.763 1.00 91.88 132 THR A CA 1
ATOM 1007 C C . THR A 1 132 ? 7.751 4.254 -2.391 1.00 91.88 132 THR A C 1
ATOM 1009 O O . THR A 1 132 ? 7.666 3.658 -1.314 1.00 91.88 132 THR A O 1
ATOM 1012 N N . VAL A 1 133 ? 6.800 4.186 -3.321 1.00 92.38 133 VAL A N 1
ATOM 1013 C CA . VAL A 1 133 ? 5.534 3.469 -3.158 1.00 92.38 133 VAL A CA 1
ATOM 1014 C C . VAL A 1 133 ? 5.760 1.987 -2.866 1.00 92.38 133 VAL A C 1
ATOM 1016 O O . VAL A 1 133 ? 5.202 1.447 -1.911 1.00 92.38 133 VAL A O 1
ATOM 1019 N N . SER A 1 134 ? 6.609 1.314 -3.646 1.00 95.00 134 SER A N 1
ATOM 1020 C CA . SER A 1 134 ? 6.875 -0.116 -3.458 1.00 95.00 134 SER A CA 1
ATOM 1021 C C . SER A 1 134 ? 7.471 -0.403 -2.077 1.00 95.00 134 SER A C 1
ATOM 1023 O O . SER A 1 134 ? 7.053 -1.354 -1.419 1.00 95.00 134 SER A O 1
ATOM 1025 N N . ARG A 1 135 ? 8.374 0.451 -1.575 1.00 93.38 135 ARG A N 1
ATOM 1026 C CA . ARG A 1 135 ? 8.941 0.324 -0.225 1.00 93.38 135 ARG A CA 1
ATOM 1027 C C . ARG A 1 135 ? 7.891 0.495 0.866 1.00 93.38 135 ARG A C 1
ATOM 1029 O O . ARG A 1 135 ? 7.916 -0.263 1.835 1.00 93.38 135 ARG A O 1
ATOM 1036 N N . GLN A 1 136 ? 6.980 1.451 0.715 1.00 90.44 136 GLN A N 1
ATOM 1037 C CA . GLN A 1 136 ? 5.885 1.666 1.663 1.00 90.44 136 GLN A CA 1
ATOM 1038 C C . GLN A 1 136 ? 4.912 0.477 1.671 1.00 90.44 136 GLN A C 1
ATOM 1040 O O . GLN A 1 136 ? 4.539 0.003 2.743 1.00 90.44 136 GLN A O 1
ATOM 1045 N N . LEU A 1 137 ? 4.581 -0.084 0.503 1.00 92.38 137 LEU A N 1
ATOM 1046 C CA . LEU A 1 137 ? 3.754 -1.292 0.397 1.00 92.38 137 LEU A CA 1
ATOM 1047 C C . LEU A 1 137 ? 4.435 -2.518 1.026 1.00 92.38 137 LEU A C 1
ATOM 1049 O O . LEU A 1 137 ? 3.784 -3.279 1.741 1.00 92.38 137 LEU A O 1
ATOM 1053 N N . ILE A 1 138 ? 5.747 -2.689 0.821 1.00 93.75 138 ILE A N 1
ATOM 1054 C CA . ILE A 1 138 ? 6.543 -3.746 1.467 1.00 93.75 138 ILE A CA 1
ATOM 1055 C C . ILE A 1 138 ? 6.521 -3.580 2.992 1.00 93.75 138 ILE A C 1
ATOM 1057 O O . ILE A 1 138 ? 6.277 -4.549 3.711 1.00 93.75 138 ILE A O 1
ATOM 1061 N N . ALA A 1 139 ? 6.762 -2.366 3.495 1.00 90.62 139 ALA A N 1
ATOM 1062 C CA . ALA A 1 139 ? 6.738 -2.082 4.927 1.00 90.62 139 ALA A CA 1
ATOM 1063 C C . ALA A 1 139 ? 5.355 -2.366 5.530 1.00 90.62 139 ALA A C 1
ATOM 1065 O O . ALA A 1 139 ? 5.261 -3.058 6.541 1.00 90.62 139 ALA A O 1
ATOM 1066 N N . CYS A 1 140 ? 4.291 -1.924 4.855 1.00 88.81 140 CYS A N 1
ATOM 1067 C CA . CYS A 1 140 ? 2.916 -2.214 5.239 1.00 88.81 140 CYS A CA 1
ATOM 1068 C C . CYS A 1 140 ? 2.650 -3.724 5.300 1.00 88.81 140 CYS A C 1
ATOM 1070 O O . CYS A 1 140 ? 2.146 -4.212 6.304 1.00 88.81 140 CYS A O 1
ATOM 1072 N N . ALA A 1 141 ? 3.026 -4.493 4.273 1.00 91.31 141 ALA A N 1
ATOM 1073 C CA . ALA A 1 141 ? 2.816 -5.941 4.258 1.00 91.31 141 ALA A CA 1
ATOM 1074 C C . ALA A 1 141 ? 3.601 -6.669 5.370 1.00 91.31 141 ALA A C 1
ATOM 1076 O O . ALA A 1 141 ? 3.138 -7.687 5.899 1.00 91.31 141 ALA A O 1
ATOM 1077 N N . ARG A 1 142 ? 4.768 -6.141 5.761 1.00 90.62 142 ARG A N 1
ATOM 1078 C CA . ARG A 1 142 ? 5.618 -6.692 6.827 1.00 90.62 142 ARG A CA 1
ATOM 1079 C C . ARG A 1 142 ? 5.146 -6.383 8.238 1.00 90.62 142 ARG A C 1
ATOM 1081 O O . ARG A 1 142 ? 5.565 -7.107 9.137 1.00 90.62 142 ARG A O 1
ATOM 1088 N N . ASP A 1 143 ? 4.319 -5.361 8.449 1.00 83.25 143 ASP A N 1
ATOM 1089 C CA . ASP A 1 143 ? 3.943 -4.917 9.793 1.00 83.25 143 ASP A CA 1
ATOM 1090 C C . ASP A 1 143 ? 3.145 -5.994 10.553 1.00 83.25 143 ASP A C 1
ATOM 1092 O O . ASP A 1 143 ? 1.920 -6.096 10.493 1.00 83.25 143 ASP A O 1
ATOM 1096 N N . GLY A 1 144 ? 3.878 -6.871 11.241 1.00 63.59 144 GLY A N 1
ATOM 1097 C CA . GLY A 1 144 ? 3.364 -8.040 11.946 1.00 63.59 144 GLY A CA 1
ATOM 1098 C C . GLY A 1 144 ? 2.809 -7.739 13.332 1.00 63.59 144 GLY A C 1
ATOM 1099 O O . GLY A 1 144 ? 2.372 -8.665 14.013 1.00 63.59 144 GLY A O 1
ATOM 1100 N N . GLN A 1 145 ? 2.834 -6.478 13.770 1.00 60.84 145 GLN A N 1
ATOM 1101 C CA . GLN A 1 145 ? 2.445 -6.112 15.132 1.00 60.84 145 GLN A CA 1
ATOM 1102 C C . GLN A 1 145 ? 0.929 -6.040 15.330 1.00 60.84 145 GLN A C 1
ATOM 1104 O O . GLN A 1 145 ? 0.449 -6.133 16.461 1.00 60.84 145 GLN A O 1
ATOM 1109 N N . ALA A 1 146 ? 0.151 -5.909 14.259 1.00 54.44 146 ALA A N 1
ATOM 1110 C CA . ALA A 1 146 ? -1.267 -5.627 14.381 1.00 54.44 146 ALA A CA 1
ATOM 1111 C C . ALA A 1 146 ? -2.139 -6.873 14.107 1.00 54.44 146 ALA A C 1
ATOM 1113 O O . ALA A 1 146 ? -2.070 -7.524 13.064 1.00 54.44 146 ALA A O 1
ATOM 1114 N N . LYS A 1 147 ? -2.962 -7.239 15.098 1.00 54.62 147 LYS A N 1
ATOM 1115 C CA . LYS A 1 147 ? -3.890 -8.382 15.042 1.00 54.62 147 LYS A CA 1
ATOM 1116 C C . LYS A 1 147 ? -5.200 -7.988 14.346 1.00 54.62 147 LYS A C 1
ATOM 1118 O O . LYS A 1 147 ? -5.714 -6.895 14.566 1.00 54.62 147 LYS A O 1
ATOM 1123 N N . GLY A 1 148 ? -5.785 -8.901 13.566 1.00 57.75 148 GLY A N 1
ATOM 1124 C CA . GLY A 1 148 ? -7.148 -8.784 13.028 1.00 57.75 148 GLY A CA 1
ATOM 1125 C C . GLY A 1 148 ? -7.291 -7.797 11.865 1.00 57.75 148 GLY A C 1
ATOM 1126 O O . GLY A 1 148 ? -7.110 -8.174 10.711 1.00 57.75 148 GLY A O 1
ATOM 1127 N N . SER A 1 149 ? -7.620 -6.533 12.147 1.00 57.94 149 SER A N 1
ATOM 1128 C CA . SER A 1 149 ? -7.879 -5.507 11.118 1.00 57.94 149 SER A CA 1
ATOM 1129 C C . SER A 1 149 ? -6.651 -5.180 10.266 1.00 57.94 149 SER A C 1
ATOM 1131 O O . SER A 1 149 ? -6.777 -4.858 9.086 1.00 57.94 149 SER A O 1
ATOM 1133 N N . ALA A 1 150 ? -5.453 -5.339 10.822 1.00 72.62 150 ALA A N 1
ATOM 1134 C CA . ALA A 1 150 ? -4.232 -5.158 10.056 1.00 72.62 150 ALA A CA 1
ATOM 1135 C C . ALA A 1 150 ? -3.926 -6.304 9.093 1.00 72.62 150 ALA A C 1
ATOM 1137 O O . ALA A 1 150 ? -3.212 -6.074 8.127 1.00 72.62 150 ALA A O 1
ATOM 1138 N N . GLN A 1 151 ? -4.491 -7.505 9.262 1.00 82.62 151 GLN A N 1
ATOM 1139 C CA . GLN A 1 151 ? -4.268 -8.578 8.287 1.00 82.62 151 GLN A CA 1
ATOM 1140 C C . GLN A 1 151 ? -4.865 -8.220 6.921 1.00 82.62 151 GLN A C 1
ATOM 1142 O O . GLN A 1 151 ? -4.209 -8.409 5.900 1.00 82.62 151 GLN A O 1
ATOM 1147 N N . ALA A 1 152 ? -6.063 -7.627 6.901 1.00 83.62 152 ALA A N 1
ATOM 1148 C CA . ALA A 1 152 ? -6.685 -7.145 5.670 1.00 83.62 152 ALA A CA 1
ATOM 1149 C C . ALA A 1 152 ? -5.883 -5.998 5.031 1.00 83.62 152 ALA A C 1
ATOM 1151 O O . ALA A 1 152 ? -5.670 -6.000 3.821 1.00 83.62 152 ALA A O 1
ATOM 1152 N N . ALA A 1 153 ? -5.383 -5.055 5.839 1.00 84.44 153 ALA A N 1
ATOM 1153 C CA . ALA A 1 153 ? -4.537 -3.966 5.348 1.00 84.44 153 ALA A CA 1
ATOM 1154 C C . ALA A 1 153 ? -3.224 -4.491 4.739 1.00 84.44 153 ALA A C 1
ATOM 1156 O O . ALA A 1 153 ? -2.856 -4.108 3.631 1.00 84.44 153 ALA A O 1
ATOM 1157 N N . ARG A 1 154 ? -2.561 -5.438 5.412 1.00 88.75 154 ARG A N 1
ATOM 1158 C CA . ARG A 1 154 ? -1.348 -6.104 4.916 1.00 88.75 154 ARG A CA 1
ATOM 1159 C C . ARG A 1 154 ? -1.602 -6.855 3.613 1.00 88.75 154 ARG A C 1
ATOM 1161 O O . ARG A 1 154 ? -0.795 -6.759 2.692 1.00 88.75 154 ARG A O 1
ATOM 1168 N N . ALA A 1 155 ? -2.721 -7.575 3.527 1.00 90.19 155 ALA A N 1
ATOM 1169 C CA . ALA A 1 155 ? -3.110 -8.302 2.323 1.00 90.19 155 ALA A CA 1
ATOM 1170 C C . ALA A 1 155 ? -3.351 -7.340 1.154 1.00 90.19 155 ALA A C 1
ATOM 1172 O O . ALA A 1 155 ? -2.870 -7.582 0.050 1.00 90.19 155 ALA A O 1
ATOM 1173 N N . LEU A 1 156 ? -4.011 -6.207 1.410 1.00 89.75 156 LEU A N 1
ATOM 1174 C CA . LEU A 1 156 ? -4.224 -5.165 0.409 1.00 89.75 156 LEU A CA 1
ATOM 1175 C C . LEU A 1 156 ? -2.901 -4.539 -0.061 1.00 89.75 156 LEU A C 1
ATOM 1177 O O . LEU A 1 156 ? -2.719 -4.307 -1.254 1.00 89.75 156 LEU A O 1
ATOM 1181 N N . CYS A 1 157 ? -1.957 -4.305 0.853 1.00 91.75 157 CYS A N 1
ATOM 1182 C CA . CYS A 1 157 ? -0.624 -3.818 0.504 1.00 91.75 157 CYS A CA 1
ATOM 1183 C C . CYS A 1 157 ? 0.142 -4.818 -0.372 1.00 91.75 157 CYS A C 1
ATOM 1185 O O . CYS A 1 157 ? 0.744 -4.420 -1.370 1.00 91.75 157 CYS A O 1
ATOM 1187 N N . LEU A 1 158 ? 0.069 -6.113 -0.050 1.00 93.88 158 LEU A N 1
ATOM 1188 C CA . LEU A 1 158 ? 0.682 -7.163 -0.860 1.00 93.88 158 LEU A CA 1
ATOM 1189 C C . LEU A 1 158 ? 0.037 -7.266 -2.254 1.00 93.88 158 LEU A C 1
ATOM 1191 O O . LEU A 1 158 ? 0.757 -7.357 -3.247 1.00 93.88 158 LEU A O 1
ATOM 1195 N N . PHE A 1 159 ? -1.293 -7.182 -2.335 1.00 93.12 159 PHE A N 1
ATOM 1196 C CA . PHE A 1 159 ? -2.046 -7.177 -3.593 1.00 93.12 159 PHE A CA 1
ATOM 1197 C C . PHE A 1 159 ? -1.673 -5.984 -4.488 1.00 93.12 159 PHE A C 1
ATOM 1199 O O . PHE A 1 159 ? -1.398 -6.139 -5.677 1.00 93.12 159 PHE A O 1
ATOM 1206 N N . ASN A 1 160 ? -1.600 -4.775 -3.925 1.00 92.25 160 ASN A N 1
ATOM 1207 C CA . ASN A 1 160 ? -1.202 -3.590 -4.689 1.00 92.25 160 ASN A CA 1
ATOM 1208 C C . ASN A 1 160 ? 0.257 -3.673 -5.162 1.00 92.25 160 ASN A C 1
ATOM 1210 O O . ASN A 1 160 ? 0.567 -3.270 -6.284 1.00 92.25 160 ASN A O 1
ATOM 1214 N N . LEU A 1 161 ? 1.148 -4.237 -4.340 1.00 94.81 161 LEU A N 1
ATOM 1215 C CA . LEU A 1 161 ? 2.539 -4.462 -4.725 1.00 94.81 161 LEU A CA 1
ATOM 1216 C C . LEU A 1 161 ? 2.658 -5.488 -5.861 1.00 94.81 161 LEU A C 1
ATOM 1218 O O . LEU A 1 161 ? 3.472 -5.299 -6.764 1.00 94.81 161 LEU A O 1
ATOM 1222 N N . GLU A 1 162 ? 1.837 -6.542 -5.849 1.00 95.19 162 GLU A N 1
ATOM 1223 C CA . GLU A 1 162 ? 1.776 -7.524 -6.935 1.00 95.19 162 GLU A CA 1
ATOM 1224 C C . GLU A 1 162 ? 1.419 -6.858 -8.264 1.00 95.19 162 GLU A C 1
ATOM 1226 O O . GLU A 1 162 ? 2.140 -7.037 -9.245 1.00 95.19 162 GLU A O 1
ATOM 1231 N N . ARG A 1 163 ? 0.376 -6.020 -8.279 1.00 92.62 163 ARG A N 1
ATOM 1232 C CA . ARG A 1 163 ? -0.035 -5.272 -9.477 1.00 92.62 163 ARG A CA 1
ATOM 1233 C C . ARG A 1 163 ? 1.053 -4.341 -9.993 1.00 92.62 163 ARG A C 1
ATOM 1235 O O . ARG A 1 163 ? 1.267 -4.232 -11.200 1.00 92.62 163 ARG A O 1
ATOM 1242 N N . LEU A 1 164 ? 1.771 -3.680 -9.087 1.00 93.56 164 LEU A N 1
ATOM 1243 C CA . LEU A 1 164 ? 2.892 -2.831 -9.477 1.00 93.56 164 LEU A CA 1
ATOM 1244 C C . LEU A 1 164 ? 4.027 -3.668 -10.091 1.00 93.56 164 LEU A C 1
ATOM 1246 O O . LEU A 1 164 ? 4.586 -3.287 -11.119 1.00 93.56 164 LEU A O 1
ATOM 1250 N N . LYS A 1 165 ? 4.321 -4.844 -9.520 1.00 96.06 165 LYS A N 1
ATOM 1251 C CA . LYS A 1 165 ? 5.289 -5.806 -10.070 1.00 96.06 165 LYS A CA 1
ATOM 1252 C C . LYS A 1 165 ? 4.861 -6.349 -11.431 1.00 96.06 165 LYS A C 1
ATOM 1254 O O . LYS A 1 165 ? 5.711 -6.480 -12.300 1.00 96.06 165 LYS A O 1
ATOM 1259 N N . GLU A 1 166 ? 3.591 -6.683 -11.646 1.00 94.38 166 GLU A N 1
ATOM 1260 C CA . GLU A 1 166 ? 3.097 -7.129 -12.961 1.00 94.38 166 GLU A CA 1
ATOM 1261 C C . GLU A 1 166 ? 3.411 -6.115 -14.062 1.00 94.38 166 GLU A C 1
ATOM 1263 O O . GLU A 1 166 ? 3.740 -6.499 -15.184 1.00 94.38 166 GLU A O 1
ATOM 1268 N N . ARG A 1 167 ? 3.363 -4.820 -13.733 1.00 95.12 167 ARG A N 1
ATOM 1269 C CA . ARG A 1 167 ? 3.694 -3.757 -14.679 1.00 95.12 167 ARG A CA 1
ATOM 1270 C C . ARG A 1 167 ? 5.199 -3.539 -14.855 1.00 95.12 167 ARG A C 1
ATOM 1272 O O . ARG A 1 167 ? 5.614 -3.191 -15.959 1.00 95.12 167 ARG A O 1
ATOM 1279 N N . PHE A 1 168 ? 5.991 -3.739 -13.802 1.00 96.00 168 PHE A N 1
ATOM 1280 C CA . PHE A 1 168 ? 7.444 -3.509 -13.785 1.00 96.00 168 PHE A CA 1
ATOM 1281 C C . PHE A 1 168 ? 8.207 -4.731 -13.246 1.00 96.00 168 PHE A C 1
ATOM 1283 O O . PHE A 1 168 ? 8.824 -4.661 -12.174 1.00 96.00 168 PHE A O 1
ATOM 1290 N N . PRO A 1 169 ? 8.162 -5.873 -13.957 1.00 95.69 169 PRO A N 1
ATOM 1291 C CA . PRO A 1 169 ? 8.662 -7.141 -13.435 1.00 95.69 169 PRO A CA 1
ATOM 1292 C C . PRO A 1 169 ? 10.173 -7.126 -13.201 1.00 95.69 169 PRO A C 1
ATOM 1294 O O . PRO A 1 169 ? 10.613 -7.614 -12.161 1.00 95.69 169 PRO A O 1
ATOM 1297 N N . ASP A 1 170 ? 10.955 -6.524 -14.096 1.00 95.38 170 ASP A N 1
ATOM 1298 C CA . ASP A 1 170 ? 12.422 -6.522 -14.003 1.00 95.38 170 ASP A CA 1
ATOM 1299 C C . ASP A 1 170 ? 12.932 -5.751 -12.778 1.00 95.38 170 ASP A C 1
ATOM 1301 O O . ASP A 1 170 ? 13.952 -6.096 -12.187 1.00 95.38 170 ASP A O 1
ATOM 1305 N N . GLU A 1 171 ? 12.195 -4.720 -12.359 1.00 95.44 171 GLU A N 1
ATOM 1306 C CA . GLU A 1 171 ? 12.597 -3.844 -11.258 1.00 95.44 171 GLU A CA 1
ATOM 1307 C C . GLU A 1 171 ? 12.100 -4.341 -9.897 1.00 95.44 171 GLU A C 1
ATOM 1309 O O . GLU A 1 171 ? 12.783 -4.164 -8.887 1.00 95.44 171 GLU A O 1
ATOM 1314 N N . LEU A 1 172 ? 10.907 -4.945 -9.850 1.00 96.25 172 LEU A N 1
ATOM 1315 C CA . LEU A 1 172 ? 10.217 -5.238 -8.590 1.00 96.25 172 LEU A CA 1
ATOM 1316 C C . LEU A 1 172 ? 10.158 -6.726 -8.232 1.00 96.25 172 LEU A C 1
ATOM 1318 O O . LEU A 1 172 ? 9.943 -7.043 -7.060 1.00 96.25 172 LEU A O 1
ATOM 1322 N N . SER A 1 173 ? 10.378 -7.646 -9.179 1.00 94.69 173 SER A N 1
ATOM 1323 C CA . SER A 1 173 ? 10.307 -9.090 -8.897 1.00 94.69 173 SER A CA 1
ATOM 1324 C C . SER A 1 173 ? 11.267 -9.555 -7.797 1.00 94.69 173 SER A C 1
ATOM 1326 O O . SER A 1 173 ? 10.803 -10.298 -6.931 1.00 94.69 173 SER A O 1
ATOM 1328 N N . PRO A 1 174 ? 12.545 -9.118 -7.740 1.00 94.94 174 PRO A N 1
ATOM 1329 C CA . PRO A 1 174 ? 13.458 -9.563 -6.685 1.00 94.94 174 PRO A CA 1
ATOM 1330 C C . PRO A 1 174 ? 12.964 -9.185 -5.281 1.00 94.94 174 PRO A C 1
ATOM 1332 O O . PRO A 1 174 ? 12.880 -10.031 -4.390 1.00 94.94 174 PRO A O 1
ATOM 1335 N N . SER A 1 175 ? 12.563 -7.923 -5.098 1.00 94.50 175 SER A N 1
ATOM 1336 C CA . SER A 1 175 ? 12.036 -7.419 -3.825 1.00 94.50 175 SER A CA 1
ATOM 1337 C C . SER A 1 175 ? 10.727 -8.107 -3.437 1.00 94.50 175 SER A C 1
ATOM 1339 O O . SER A 1 175 ? 10.526 -8.443 -2.271 1.00 94.50 175 SER A O 1
ATOM 1341 N N . TYR A 1 176 ? 9.850 -8.351 -4.412 1.00 95.25 176 TYR A N 1
ATOM 1342 C CA . TYR A 1 176 ? 8.576 -9.026 -4.191 1.00 95.25 176 TYR A CA 1
ATOM 1343 C C . TYR A 1 176 ? 8.747 -10.495 -3.787 1.00 95.25 176 TYR A C 1
ATOM 1345 O O . TYR A 1 176 ? 8.115 -10.951 -2.838 1.00 95.25 176 TYR A O 1
ATOM 1353 N N . GLN A 1 177 ? 9.623 -11.238 -4.467 1.00 94.50 177 GLN A N 1
ATOM 1354 C CA . GLN A 1 177 ? 9.908 -12.636 -4.133 1.00 94.50 177 GLN A CA 1
ATOM 1355 C C . GLN A 1 177 ? 10.548 -12.767 -2.750 1.00 94.50 177 GLN A C 1
ATOM 1357 O O . GLN A 1 177 ? 10.151 -13.638 -1.978 1.00 94.50 177 GLN A O 1
ATOM 1362 N N . SER A 1 178 ? 11.486 -11.873 -2.424 1.00 94.75 178 SER A N 1
ATOM 1363 C CA . SER A 1 178 ? 12.085 -11.796 -1.090 1.00 94.75 178 SER A CA 1
ATOM 1364 C C . SER A 1 178 ? 11.017 -11.568 -0.014 1.00 94.75 178 SER A C 1
ATOM 1366 O O . SER A 1 178 ? 10.957 -12.304 0.967 1.00 94.75 178 SER A O 1
ATOM 1368 N N . LEU A 1 179 ? 10.084 -10.638 -0.253 1.00 94.50 179 LEU A N 1
ATOM 1369 C CA . LEU A 1 179 ? 8.960 -10.404 0.651 1.00 94.50 179 LEU A CA 1
ATOM 1370 C C . LEU A 1 179 ? 8.085 -11.658 0.828 1.00 94.50 179 LEU A C 1
ATOM 1372 O O . LEU A 1 179 ? 7.775 -12.022 1.959 1.00 94.50 179 LEU A O 1
ATOM 1376 N N . LEU A 1 180 ? 7.701 -12.346 -0.252 1.00 93.94 180 LEU A N 1
ATOM 1377 C CA . LEU A 1 180 ? 6.869 -13.555 -0.156 1.00 93.94 180 LEU A CA 1
ATOM 1378 C C . LEU A 1 180 ? 7.528 -14.694 0.634 1.00 93.94 180 LEU A C 1
ATOM 1380 O O . LEU A 1 180 ? 6.815 -15.512 1.212 1.00 93.94 180 LEU A O 1
ATOM 1384 N N . ALA A 1 181 ? 8.860 -14.759 0.667 1.00 93.06 181 ALA A N 1
ATOM 1385 C CA . ALA A 1 181 ? 9.587 -15.741 1.466 1.00 93.06 181 ALA A CA 1
ATOM 1386 C C . ALA A 1 181 ? 9.530 -15.447 2.979 1.00 93.06 181 ALA A C 1
ATOM 1388 O O . ALA A 1 181 ? 9.695 -16.361 3.784 1.00 93.06 181 ALA A O 1
ATOM 1389 N N . GLU A 1 182 ? 9.291 -14.191 3.365 1.00 91.69 182 GLU A N 1
ATOM 1390 C CA . GLU A 1 182 ? 9.233 -13.739 4.761 1.00 91.69 182 GLU A CA 1
ATOM 1391 C C . GLU A 1 182 ? 7.805 -13.709 5.330 1.00 91.69 182 GLU A C 1
ATOM 1393 O O . GLU A 1 182 ? 7.617 -13.762 6.548 1.00 91.69 182 GLU A O 1
ATOM 1398 N N . LEU A 1 183 ? 6.791 -13.576 4.471 1.00 90.69 183 LEU A N 1
ATOM 1399 C CA . LEU A 1 183 ? 5.401 -13.439 4.900 1.00 90.69 183 LEU A CA 1
ATOM 1400 C C . LEU A 1 183 ? 4.772 -14.789 5.286 1.00 90.69 183 LEU A C 1
ATOM 1402 O O . LEU A 1 183 ? 5.060 -15.817 4.669 1.00 90.69 183 LEU A O 1
ATOM 1406 N N . PRO A 1 184 ? 3.870 -14.805 6.285 1.00 90.19 184 PRO A N 1
ATOM 1407 C CA . PRO A 1 184 ? 3.186 -16.026 6.685 1.00 90.19 184 PRO A CA 1
ATOM 1408 C C . PRO A 1 184 ? 2.194 -16.478 5.596 1.00 90.19 184 PRO A C 1
ATOM 1410 O O . PRO A 1 184 ? 1.623 -15.663 4.868 1.00 90.19 184 PRO A O 1
ATOM 1413 N N . GLU A 1 185 ? 2.001 -17.793 5.456 1.00 88.38 185 GLU A N 1
ATOM 1414 C CA . GLU A 1 185 ? 1.241 -18.368 4.332 1.00 88.38 185 GLU A CA 1
ATOM 1415 C C . GLU A 1 185 ? -0.237 -17.973 4.323 1.00 88.38 185 GLU A C 1
ATOM 1417 O O . GLU A 1 185 ? -0.834 -17.833 3.256 1.00 88.38 185 GLU A O 1
ATOM 1422 N N . ASP A 1 186 ? -0.822 -17.763 5.500 1.00 87.75 186 ASP A N 1
ATOM 1423 C CA . ASP A 1 186 ? -2.202 -17.315 5.653 1.00 87.75 186 ASP A CA 1
ATOM 1424 C C . ASP A 1 186 ? -2.407 -15.920 5.052 1.00 87.75 186 ASP A C 1
ATOM 1426 O O . ASP A 1 186 ? -3.406 -15.680 4.381 1.00 87.75 186 ASP A O 1
ATOM 1430 N N . LEU A 1 187 ? -1.441 -15.014 5.219 1.00 87.50 187 LEU A N 1
ATOM 1431 C CA . LEU A 1 187 ? -1.484 -13.687 4.614 1.00 87.50 187 LEU A CA 1
ATOM 1432 C C . LEU A 1 187 ? -1.405 -13.760 3.086 1.00 87.50 187 LEU A C 1
ATOM 1434 O O . LEU A 1 187 ? -2.151 -13.057 2.408 1.00 87.50 187 LEU A O 1
ATOM 1438 N N . ILE A 1 188 ? -0.536 -14.620 2.551 1.00 86.50 188 ILE A N 1
ATOM 1439 C CA . ILE A 1 188 ? -0.393 -14.831 1.102 1.00 86.50 188 ILE A CA 1
ATOM 1440 C C . ILE A 1 188 ? -1.704 -15.372 0.520 1.00 86.50 188 ILE A C 1
ATOM 1442 O O . ILE A 1 188 ? -2.189 -14.872 -0.495 1.00 86.50 188 ILE A O 1
ATOM 1446 N N . PHE A 1 189 ? -2.314 -16.344 1.204 1.00 86.12 189 PHE A N 1
ATOM 1447 C CA . PHE A 1 189 ? -3.602 -16.909 0.817 1.00 86.12 189 PHE A CA 1
ATOM 1448 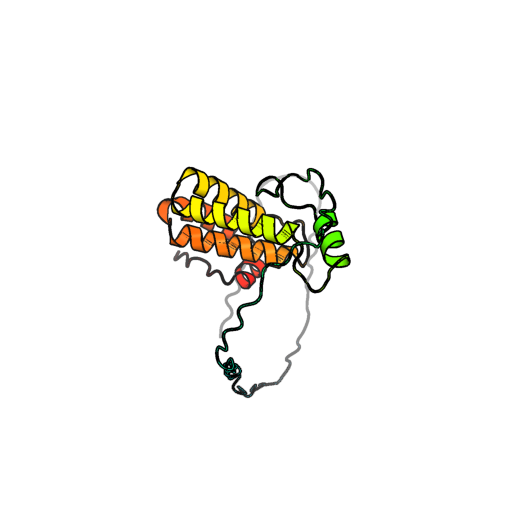C C . PHE A 1 189 ? -4.726 -15.864 0.849 1.00 86.12 189 PHE A C 1
ATOM 1450 O O . PHE A 1 189 ? -5.485 -15.753 -0.110 1.00 86.12 189 PHE A O 1
ATOM 1457 N N . VAL A 1 190 ? -4.813 -15.063 1.918 1.00 84.75 190 VAL A N 1
ATOM 1458 C CA . VAL A 1 190 ? -5.819 -13.993 2.051 1.00 84.75 190 VAL A CA 1
ATOM 1459 C C . VAL A 1 190 ? -5.647 -12.920 0.978 1.00 84.75 190 VAL A C 1
ATOM 1461 O O . VAL A 1 190 ? -6.639 -12.404 0.469 1.00 84.75 190 VAL A O 1
ATOM 1464 N N . ALA A 1 191 ? -4.408 -12.598 0.607 1.00 83.94 191 ALA A N 1
ATOM 1465 C CA . ALA A 1 191 ? -4.124 -11.651 -0.465 1.00 83.94 191 ALA A CA 1
ATOM 1466 C C . ALA A 1 191 ? -4.463 -12.194 -1.867 1.00 83.94 191 ALA A C 1
ATOM 1468 O O . ALA A 1 191 ? -4.467 -11.422 -2.821 1.00 83.94 191 ALA A O 1
ATOM 1469 N N . GLY A 1 192 ? -4.750 -13.496 -2.006 1.00 85.19 192 GLY A N 1
ATOM 1470 C CA . GLY A 1 192 ? -5.038 -14.128 -3.297 1.00 85.19 192 GLY A CA 1
ATOM 1471 C C . GLY A 1 192 ? -3.816 -14.243 -4.212 1.00 85.19 192 GLY A C 1
ATOM 1472 O O . GLY A 1 192 ? -3.971 -14.447 -5.412 1.00 85.19 192 GLY A O 1
ATOM 1473 N N . VAL A 1 193 ? -2.615 -14.118 -3.648 1.00 82.94 193 VAL A N 1
ATOM 1474 C CA . VAL A 1 193 ? -1.353 -14.108 -4.387 1.00 82.94 193 VAL A CA 1
ATOM 1475 C C . VAL A 1 193 ? -0.874 -15.538 -4.612 1.00 82.94 193 VAL A C 1
ATOM 1477 O O . VAL A 1 193 ? -0.744 -16.323 -3.668 1.00 82.94 193 VAL A O 1
ATOM 1480 N N . THR A 1 194 ? -0.538 -15.888 -5.852 1.00 74.69 194 THR A N 1
ATOM 1481 C CA . THR A 1 194 ? 0.072 -17.189 -6.155 1.00 74.69 194 THR A CA 1
ATOM 1482 C C . THR A 1 194 ? 1.574 -17.162 -5.878 1.00 74.69 194 THR A C 1
ATOM 1484 O O . THR A 1 194 ? 2.294 -16.337 -6.443 1.00 74.69 194 THR A O 1
ATOM 1487 N N . LYS A 1 195 ? 2.080 -18.088 -5.047 1.00 66.44 195 LYS A N 1
ATOM 1488 C CA . LYS A 1 195 ? 3.533 -18.278 -4.895 1.00 66.44 195 LYS A CA 1
ATOM 1489 C C . LYS A 1 195 ? 4.139 -18.637 -6.262 1.00 66.44 195 LYS A C 1
ATOM 1491 O O . LYS A 1 195 ? 3.565 -19.476 -6.960 1.00 66.44 195 LYS A O 1
ATOM 1496 N N . PRO A 1 196 ? 5.286 -18.050 -6.650 1.00 59.97 196 PRO A N 1
ATOM 1497 C CA . PRO A 1 196 ? 5.975 -18.470 -7.862 1.00 59.97 196 PRO A CA 1
ATOM 1498 C C . PRO A 1 196 ? 6.338 -19.955 -7.739 1.00 59.97 196 PRO A C 1
ATOM 1500 O O . PRO A 1 196 ? 6.891 -20.378 -6.721 1.00 59.97 196 PRO A O 1
ATOM 1503 N N . ASN A 1 197 ? 6.014 -20.746 -8.765 1.00 56.03 197 ASN A N 1
ATOM 1504 C CA . ASN A 1 197 ? 6.487 -22.123 -8.875 1.00 56.03 197 ASN A CA 1
ATOM 1505 C C . ASN A 1 197 ? 8.007 -22.078 -9.038 1.00 56.03 197 ASN A C 1
ATOM 1507 O O . ASN A 1 197 ? 8.518 -21.829 -10.126 1.00 56.03 197 ASN A O 1
ATOM 1511 N N . VAL A 1 198 ? 8.733 -22.273 -7.940 1.00 55.88 198 VAL A N 1
ATOM 1512 C CA . VAL A 1 198 ? 10.173 -22.510 -7.992 1.00 55.88 198 VAL A CA 1
ATOM 1513 C C . VAL A 1 198 ? 10.349 -23.969 -8.402 1.00 55.88 198 VAL A C 1
ATOM 1515 O O . VAL A 1 198 ? 10.356 -24.860 -7.550 1.00 55.88 198 VAL A O 1
ATOM 1518 N N . GLU A 1 199 ? 10.409 -24.227 -9.710 1.00 51.47 199 GLU A N 1
ATOM 1519 C CA . GLU A 1 199 ? 10.927 -25.501 -10.212 1.00 51.47 199 GLU A CA 1
ATOM 1520 C C . GLU A 1 199 ? 12.384 -25.627 -9.746 1.00 51.47 199 GLU A C 1
ATOM 1522 O O . GLU A 1 199 ? 13.193 -24.719 -9.942 1.00 51.47 199 GLU A O 1
ATOM 1527 N N . LYS A 1 200 ? 12.663 -26.709 -9.014 1.00 42.19 200 LYS A N 1
ATOM 1528 C CA . LYS A 1 200 ? 13.976 -27.029 -8.444 1.00 42.19 200 LYS A CA 1
ATOM 1529 C C . LYS A 1 200 ? 14.843 -27.783 -9.435 1.00 42.19 200 LYS A C 1
ATOM 1531 O O . LYS A 1 200 ? 14.280 -28.657 -10.129 1.00 42.19 200 LYS A O 1
#

Foldseek 3Di:
DDDDDDDDDDDDDDDDDDDDDDDDDDDDDDDDDDDDDDPPPPPPDPDPPDPPPDPDDDDDDDDDDDDDDDDPPPPCPDDDPQAALVRQDDPVQQVVQCVVPVPDHRPSVVSHVVRVVVLLVCLLPDVVSVVVLLVSLLVLLPPPPDPDVSLLRNLVSLLSNVVSCVSVVVVRVVVNLVSVVVHDVVSCVSSVHDRPPPDD

pLDDT: mean 71.45, std 20.55, range [37.66, 96.25]